Protein AF-A0A3C0MCX6-F1 (afdb_monomer)

Solvent-accessible surface area (backbone atoms only — not comparable to full-atom values): 11009 Å² total; per-residue (Å²): 111,60,69,60,37,32,52,51,10,44,52,53,44,51,39,35,51,74,71,70,49,50,57,55,58,49,11,62,74,65,76,52,51,40,70,57,45,53,32,40,37,61,22,75,50,91,72,57,66,68,60,48,54,54,46,32,48,77,53,78,43,81,93,78,91,72,64,77,91,49,44,68,61,54,50,51,53,51,50,57,68,69,31,57,39,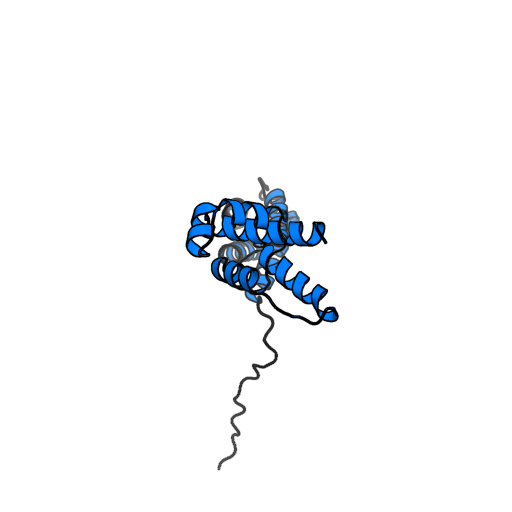61,68,69,60,49,53,53,46,53,51,52,37,51,56,41,51,51,58,40,36,73,75,41,77,80,46,64,62,58,54,48,28,57,56,22,49,61,53,50,69,74,46,90,44,34,44,70,56,47,49,52,49,46,55,41,32,61,67,41,56,88,58,55,66,86,48,51,77,80,43,45,69,47,41,47,50,46,38,53,53,29,49,53,59,75,55,68,64,79,77,66,95,76,79,71,79,94,69,82,76,75,90,76,86,137

pLDDT: mean 86.31, std 14.99, range [32.53, 97.69]

Structure (mmCIF, N/CA/C/O backbone):
data_AF-A0A3C0MCX6-F1
#
_entry.id   AF-A0A3C0MCX6-F1
#
loop_
_atom_site.group_PDB
_atom_site.id
_atom_site.type_symbol
_atom_site.label_atom_id
_atom_site.label_alt_id
_atom_site.label_comp_id
_atom_site.label_asym_id
_atom_site.label_entity_id
_atom_site.label_seq_id
_atom_site.pdbx_PDB_ins_code
_atom_site.Cartn_x
_atom_site.Cartn_y
_atom_site.Cartn_z
_atom_site.occupancy
_atom_site.B_iso_or_equiv
_atom_site.auth_seq_id
_atom_site.auth_comp_id
_atom_site.auth_asym_id
_atom_site.auth_atom_id
_atom_site.pdbx_PDB_model_num
ATOM 1 N N . MET A 1 1 ? -8.579 -15.832 23.481 1.00 63.12 1 MET A N 1
ATOM 2 C CA . MET A 1 1 ? -9.446 -14.635 23.390 1.00 63.12 1 MET A CA 1
ATOM 3 C C . MET A 1 1 ? -8.636 -13.348 23.452 1.00 63.12 1 MET A C 1
ATOM 5 O O . MET A 1 1 ? -8.753 -12.583 22.511 1.00 63.12 1 MET A O 1
ATOM 9 N N . ARG A 1 2 ? -7.761 -13.143 24.452 1.00 73.06 2 ARG A N 1
ATOM 10 C CA . ARG A 1 2 ? -6.910 -11.935 24.540 1.00 73.06 2 ARG A CA 1
ATOM 11 C C . ARG A 1 2 ? -6.107 -11.636 23.262 1.00 73.06 2 ARG A C 1
ATOM 13 O O . ARG A 1 2 ? -6.174 -10.526 22.767 1.00 73.06 2 ARG A O 1
ATOM 20 N N . TYR A 1 3 ? -5.492 -12.657 22.661 1.00 76.81 3 TYR A N 1
ATOM 21 C CA . TYR A 1 3 ? -4.741 -12.523 21.402 1.00 76.81 3 TYR A CA 1
ATOM 22 C C . TYR A 1 3 ? -5.568 -11.953 20.231 1.00 76.81 3 TYR A C 1
ATOM 24 O O . TYR A 1 3 ? -5.080 -11.131 19.469 1.00 76.81 3 TYR A O 1
ATOM 32 N N . VAL A 1 4 ? -6.847 -12.335 20.122 1.00 83.31 4 VAL A N 1
ATOM 33 C CA . VAL A 1 4 ? -7.747 -11.817 19.073 1.00 83.31 4 VAL A CA 1
ATOM 34 C C . VAL A 1 4 ? -8.084 -10.345 19.332 1.00 83.31 4 VAL A C 1
ATOM 36 O O . VAL A 1 4 ? -8.131 -9.547 18.402 1.00 83.31 4 VAL A O 1
ATOM 39 N N . LEU A 1 5 ? -8.282 -9.966 20.600 1.00 87.56 5 LEU A N 1
ATOM 40 C CA . LEU A 1 5 ? -8.535 -8.573 20.980 1.00 87.56 5 LEU A CA 1
ATOM 41 C C . LEU A 1 5 ? -7.300 -7.687 20.769 1.00 87.56 5 LEU A C 1
ATOM 43 O O . LEU A 1 5 ? -7.447 -6.547 20.342 1.00 87.56 5 LEU A O 1
ATOM 47 N N . GLU A 1 6 ? -6.097 -8.207 21.014 1.00 88.69 6 GLU A N 1
ATOM 48 C CA . GLU A 1 6 ? -4.832 -7.519 20.724 1.00 88.69 6 GLU A CA 1
ATOM 49 C C . GLU A 1 6 ? -4.648 -7.282 19.215 1.00 88.69 6 GLU A C 1
ATOM 51 O O . GLU A 1 6 ? -4.272 -6.185 18.795 1.00 88.69 6 GLU A O 1
ATOM 56 N N . GLU A 1 7 ? -4.963 -8.274 18.378 1.00 87.56 7 GLU A N 1
ATOM 57 C CA . GLU A 1 7 ? -4.892 -8.157 16.915 1.00 87.56 7 GLU A CA 1
ATOM 58 C C . GLU A 1 7 ? -5.902 -7.130 16.372 1.00 87.56 7 GLU A C 1
ATOM 60 O O . GLU A 1 7 ? -5.562 -6.259 15.560 1.00 87.56 7 GLU A O 1
ATOM 65 N N . MET A 1 8 ? -7.135 -7.161 16.886 1.00 91.25 8 MET A N 1
ATOM 66 C CA . MET A 1 8 ? -8.153 -6.153 16.581 1.00 91.25 8 MET A CA 1
ATOM 67 C C . MET A 1 8 ? -7.723 -4.756 17.044 1.00 91.25 8 MET A C 1
ATOM 69 O O . MET A 1 8 ? -7.806 -3.804 16.269 1.00 91.25 8 MET A O 1
ATOM 73 N N . GLY A 1 9 ? -7.220 -4.627 18.275 1.00 93.62 9 GLY A N 1
ATOM 74 C CA . GLY A 1 9 ? -6.715 -3.370 18.829 1.00 93.62 9 GLY A CA 1
ATOM 75 C C . GLY A 1 9 ? -5.584 -2.781 17.987 1.00 93.62 9 GLY A C 1
ATOM 76 O O . GLY A 1 9 ? -5.610 -1.597 17.647 1.00 93.62 9 GLY A O 1
ATOM 77 N N . THR A 1 10 ? -4.655 -3.628 17.542 1.00 93.12 10 THR A N 1
ATOM 78 C CA . THR A 1 10 ? -3.564 -3.250 16.632 1.00 93.12 10 THR A CA 1
ATOM 79 C C . THR A 1 10 ? -4.098 -2.757 15.286 1.00 93.12 10 THR A C 1
ATOM 81 O O . THR A 1 10 ? -3.623 -1.748 14.762 1.00 93.12 10 THR A O 1
ATOM 84 N N . THR A 1 11 ? -5.125 -3.413 14.741 1.00 91.75 11 THR A N 1
ATOM 85 C CA . THR A 1 11 ? -5.761 -3.007 13.478 1.00 91.75 11 THR A CA 1
ATOM 86 C C . THR A 1 11 ? -6.438 -1.637 13.594 1.00 91.75 11 THR A C 1
ATOM 88 O O . THR A 1 11 ? -6.255 -0.777 12.726 1.00 91.75 11 THR A O 1
ATOM 91 N N . LEU A 1 12 ? -7.174 -1.398 14.686 1.00 95.00 12 LEU A N 1
ATOM 92 C CA . LEU A 1 12 ? -7.817 -0.110 14.970 1.00 95.00 12 LEU A CA 1
ATOM 93 C C . LEU A 1 12 ? -6.780 1.001 15.167 1.00 95.00 12 LEU A C 1
ATOM 95 O O . LEU A 1 12 ? -6.910 2.080 14.585 1.00 95.00 12 LEU A O 1
ATOM 99 N N . LYS A 1 13 ? -5.707 0.714 15.913 1.00 95.44 13 LYS A N 1
ATOM 100 C CA . LYS A 1 13 ? -4.582 1.630 16.117 1.00 95.44 13 LYS A CA 1
ATOM 101 C C . LYS A 1 13 ? -3.936 2.034 14.792 1.00 95.44 13 LYS A C 1
ATOM 103 O O . LYS A 1 13 ? -3.752 3.222 14.535 1.00 95.44 13 LYS A O 1
ATOM 108 N N . ALA A 1 14 ? -3.643 1.064 13.926 1.00 91.31 14 ALA A N 1
ATOM 109 C CA . ALA A 1 14 ? -3.066 1.332 12.612 1.00 91.31 14 ALA A CA 1
ATOM 110 C C . ALA A 1 14 ? -4.000 2.189 11.739 1.00 91.31 14 ALA A C 1
ATOM 112 O O . ALA A 1 14 ? -3.533 3.051 10.996 1.00 91.31 14 ALA A O 1
ATOM 113 N N . ALA A 1 15 ? -5.319 1.984 11.827 1.00 93.19 15 ALA A N 1
ATOM 114 C CA . ALA A 1 15 ? -6.292 2.816 11.122 1.00 93.19 15 ALA A CA 1
ATOM 115 C C . ALA A 1 15 ? -6.322 4.256 11.642 1.00 93.19 15 ALA A C 1
ATOM 117 O O . ALA A 1 15 ? -6.296 5.186 10.835 1.00 93.19 15 ALA A O 1
ATOM 118 N N . ARG A 1 16 ? -6.281 4.445 12.966 1.00 96.19 16 ARG A N 1
ATOM 119 C CA . ARG A 1 16 ? -6.165 5.769 13.589 1.00 96.19 16 ARG A CA 1
ATOM 120 C C . ARG A 1 16 ? -4.909 6.502 13.111 1.00 96.19 16 ARG A C 1
ATOM 122 O O . ARG A 1 16 ? -4.979 7.661 12.711 1.00 96.19 16 ARG A O 1
ATOM 129 N N . GLU A 1 17 ? -3.766 5.821 13.129 1.00 92.81 17 GLU A N 1
ATOM 130 C CA . GLU A 1 17 ? -2.474 6.396 12.735 1.00 92.81 17 GLU A CA 1
ATOM 131 C C . GLU A 1 17 ? -2.420 6.743 11.244 1.00 92.81 17 GLU A C 1
ATOM 133 O O . GLU A 1 17 ? -1.896 7.797 10.887 1.00 92.81 17 GLU A O 1
ATOM 138 N N . ARG A 1 18 ? -3.039 5.932 10.374 1.00 88.62 18 ARG A N 1
ATOM 139 C CA . ARG A 1 18 ? -3.188 6.243 8.940 1.00 88.62 18 ARG A CA 1
ATOM 140 C C . ARG A 1 18 ? -3.985 7.521 8.677 1.00 88.62 18 ARG A C 1
ATOM 142 O O . ARG A 1 18 ? -3.721 8.194 7.686 1.00 88.62 18 ARG A O 1
ATOM 149 N N . GLN A 1 19 ? -4.927 7.866 9.552 1.00 92.19 19 GLN A N 1
ATOM 150 C CA . GLN A 1 19 ? -5.665 9.131 9.481 1.00 92.19 19 GLN A CA 1
ATOM 151 C C . GLN A 1 19 ? -4.937 10.302 10.165 1.00 92.19 19 GLN A C 1
ATOM 153 O O . GLN A 1 19 ? -5.425 11.428 10.126 1.00 92.19 19 GLN A O 1
ATOM 158 N N . GLY A 1 20 ? -3.783 10.063 10.799 1.00 93.06 20 GLY A N 1
ATOM 159 C CA . GLY A 1 20 ? -3.036 11.087 11.531 1.00 93.06 20 GLY A CA 1
ATOM 160 C C . GLY A 1 20 ? -3.688 11.527 12.845 1.00 93.06 20 GLY A C 1
ATOM 161 O O . GLY A 1 20 ? -3.294 12.551 13.393 1.00 93.06 20 GLY A O 1
ATOM 162 N N . LEU A 1 21 ? -4.664 10.773 13.358 1.00 95.25 21 LEU A N 1
ATOM 163 C CA . LEU A 1 21 ? -5.380 11.110 14.589 1.00 95.25 21 LEU A CA 1
ATOM 164 C C . LEU A 1 21 ? -4.591 10.667 15.823 1.00 95.25 21 LEU A C 1
ATOM 166 O O . LEU A 1 21 ? -4.039 9.569 15.865 1.00 95.25 21 LEU A O 1
ATOM 170 N N . SER A 1 22 ? -4.599 11.469 16.880 1.00 97.31 22 SER A N 1
ATOM 171 C CA . SER A 1 22 ? -4.215 11.051 18.231 1.00 97.31 22 SER A CA 1
ATOM 172 C C . SER A 1 22 ? -5.325 10.227 18.895 1.00 97.31 22 SER A C 1
ATOM 174 O O . SER A 1 22 ? -6.491 10.272 18.500 1.00 97.31 22 SER A O 1
ATOM 176 N N . GLN A 1 23 ? -4.989 9.477 19.951 1.00 97.69 23 GLN A N 1
ATOM 177 C CA . GLN A 1 23 ? -5.999 8.738 20.724 1.00 97.69 23 GLN A CA 1
ATOM 178 C C . GLN A 1 23 ? -7.056 9.667 21.341 1.00 97.69 23 GLN A C 1
ATOM 180 O O . GLN A 1 23 ? -8.203 9.258 21.493 1.00 97.69 23 GLN A O 1
ATOM 185 N N . ARG A 1 24 ? -6.684 10.909 21.688 1.00 97.19 24 ARG A N 1
ATOM 186 C CA . ARG A 1 24 ? -7.617 11.904 22.234 1.00 97.19 24 ARG A CA 1
ATOM 187 C C . ARG A 1 24 ? -8.599 12.390 21.173 1.00 97.19 24 ARG A C 1
ATOM 189 O O . ARG A 1 24 ? -9.788 12.421 21.441 1.00 97.19 24 ARG A O 1
ATOM 196 N N . GLU A 1 25 ? -8.120 12.690 19.968 1.00 97.25 25 GLU A N 1
ATOM 197 C CA . GLU A 1 25 ? -8.990 13.111 18.860 1.00 97.25 25 GLU A CA 1
ATOM 198 C C . GLU A 1 25 ? -9.959 12.000 18.442 1.00 97.25 25 GLU A C 1
ATOM 200 O O . GLU A 1 25 ? -11.136 12.267 18.208 1.00 97.25 25 GLU A O 1
ATOM 205 N N . LEU A 1 26 ? -9.501 10.742 18.415 1.00 96.50 26 LEU A N 1
ATOM 206 C CA . LEU A 1 26 ? -10.389 9.603 18.183 1.00 96.50 26 LEU A CA 1
ATOM 207 C C . LEU A 1 26 ? -11.425 9.450 19.304 1.00 96.50 26 LEU A C 1
ATOM 209 O O . LEU A 1 26 ? -12.585 9.161 19.024 1.00 96.50 26 LEU A O 1
ATOM 213 N N . ALA A 1 27 ? -11.017 9.637 20.562 1.00 95.44 27 ALA A N 1
ATOM 214 C CA . ALA A 1 27 ? -11.920 9.567 21.704 1.00 95.44 27 ALA A CA 1
ATOM 215 C C . ALA A 1 27 ? -13.019 10.636 21.617 1.00 95.44 27 ALA A C 1
ATOM 217 O O . ALA A 1 27 ? -14.197 10.303 21.740 1.00 95.44 27 ALA A O 1
ATOM 218 N N . ASP A 1 28 ? -12.637 11.879 21.311 1.00 95.19 28 ASP A N 1
ATOM 219 C CA . ASP A 1 28 ? -13.558 13.001 21.122 1.00 95.19 28 ASP A CA 1
ATOM 220 C C . ASP A 1 28 ? -14.557 12.702 19.982 1.00 95.19 28 ASP A C 1
ATOM 222 O O . ASP A 1 28 ? -15.763 12.884 20.149 1.00 95.19 28 ASP A O 1
ATOM 226 N N . ALA A 1 29 ? -14.084 12.156 18.854 1.00 92.69 29 ALA A N 1
ATOM 227 C CA . ALA A 1 29 ? -14.931 11.781 17.716 1.00 92.69 29 ALA A CA 1
ATOM 228 C C . ALA A 1 29 ? -15.858 10.582 17.999 1.00 92.69 29 ALA A C 1
ATOM 230 O O . ALA A 1 29 ? -16.973 10.521 17.485 1.00 92.69 29 ALA A O 1
ATOM 231 N N . ALA A 1 30 ? -15.411 9.628 18.817 1.00 90.81 30 ALA A N 1
ATOM 232 C CA . ALA A 1 30 ? -16.179 8.443 19.199 1.00 90.81 30 ALA A CA 1
ATOM 233 C C . ALA A 1 30 ? -17.060 8.662 20.446 1.00 90.81 30 ALA A C 1
ATOM 235 O O . ALA A 1 30 ? -17.700 7.718 20.914 1.00 90.81 30 ALA A O 1
ATOM 236 N N . GLY A 1 31 ? -17.083 9.875 21.013 1.00 91.56 31 GLY A N 1
ATOM 237 C CA . GLY A 1 31 ? -17.855 10.191 22.217 1.00 91.56 31 GLY A CA 1
ATOM 238 C C . GLY A 1 31 ? -17.398 9.405 23.451 1.00 91.56 31 GLY A C 1
ATOM 239 O O . GLY A 1 31 ? -18.221 8.977 24.262 1.00 91.56 31 GLY A O 1
ATOM 240 N N . THR A 1 32 ? -16.093 9.163 23.584 1.00 92.50 32 THR A N 1
ATOM 241 C CA . THR A 1 32 ? -15.500 8.406 24.693 1.00 92.50 32 THR A CA 1
ATOM 242 C C . THR A 1 32 ? -14.244 9.084 25.248 1.00 92.50 32 THR A C 1
ATOM 244 O O . THR A 1 32 ? -13.909 10.194 24.853 1.00 92.50 32 THR A O 1
ATOM 247 N N . ASP A 1 33 ? -13.560 8.455 26.207 1.00 95.75 33 ASP A N 1
ATOM 248 C CA . ASP A 1 33 ? -12.329 8.981 26.802 1.00 95.75 33 ASP A CA 1
ATOM 249 C C . ASP A 1 33 ? -11.062 8.327 26.213 1.00 95.75 33 ASP A C 1
ATOM 251 O O . ASP A 1 33 ? -11.066 7.184 25.742 1.00 95.75 33 ASP A O 1
ATOM 255 N N . GLN A 1 34 ? -9.948 9.065 26.238 1.00 96.56 34 GLN A N 1
ATOM 256 C CA . GLN A 1 34 ? -8.668 8.618 25.676 1.00 96.56 34 GLN A CA 1
ATOM 257 C C . GLN A 1 34 ? -8.115 7.367 26.377 1.00 96.56 34 GLN A C 1
ATOM 259 O O . GLN A 1 34 ? -7.502 6.522 25.720 1.00 96.56 34 GLN A O 1
ATOM 264 N N . ALA A 1 35 ? -8.356 7.204 27.681 1.00 96.56 35 ALA A N 1
ATOM 265 C CA . ALA A 1 35 ? -7.901 6.030 28.420 1.00 96.56 35 ALA A CA 1
ATOM 266 C C . ALA A 1 35 ? -8.632 4.761 27.953 1.00 96.56 35 ALA A C 1
ATOM 268 O O . ALA A 1 35 ? -8.027 3.690 27.866 1.00 96.56 35 ALA A O 1
ATOM 269 N N . ARG A 1 36 ? -9.917 4.870 27.600 1.00 95.31 36 ARG A N 1
ATOM 270 C CA . ARG A 1 36 ? -10.703 3.786 27.015 1.00 95.31 36 ARG A CA 1
ATOM 271 C C . ARG A 1 36 ? -10.195 3.431 25.623 1.00 95.31 36 ARG A C 1
ATOM 273 O O . ARG A 1 36 ? -9.991 2.247 25.377 1.00 95.31 36 ARG A O 1
ATOM 280 N N . ILE A 1 37 ? -9.922 4.413 24.759 1.00 96.31 37 ILE A N 1
ATOM 281 C CA . ILE A 1 37 ? -9.290 4.164 23.449 1.00 96.31 37 ILE A CA 1
ATOM 282 C C . ILE A 1 37 ? -7.959 3.430 23.621 1.00 96.31 37 ILE A C 1
ATOM 284 O O . ILE A 1 37 ? -7.744 2.408 22.976 1.00 96.31 37 ILE A O 1
ATOM 288 N N . SER A 1 38 ? -7.102 3.875 24.544 1.00 96.31 38 SER A N 1
ATOM 289 C CA . SER A 1 38 ? -5.820 3.210 24.799 1.00 96.31 38 SER A CA 1
ATOM 290 C C . SER A 1 38 ? -5.986 1.744 25.204 1.00 96.31 38 SER A C 1
ATOM 292 O O . SER A 1 38 ? -5.217 0.908 24.742 1.00 96.31 38 SER A O 1
ATOM 294 N N . LYS A 1 39 ? -6.975 1.426 26.049 1.00 95.56 39 LYS A N 1
ATOM 295 C CA . LYS A 1 39 ? -7.258 0.046 26.474 1.00 95.56 39 LYS A CA 1
ATOM 296 C C . LYS A 1 39 ? -7.850 -0.818 25.360 1.00 95.56 39 LYS A C 1
ATOM 298 O O . LYS A 1 39 ? -7.631 -2.024 25.344 1.00 95.56 39 LYS A O 1
ATOM 303 N N . ILE A 1 40 ? -8.623 -0.217 24.453 1.00 94.56 40 ILE A N 1
ATOM 304 C CA . ILE A 1 40 ? -9.135 -0.900 23.256 1.00 94.56 40 ILE A CA 1
ATOM 305 C C . ILE A 1 40 ? -7.964 -1.248 22.336 1.00 94.56 40 ILE A C 1
ATOM 307 O O . ILE A 1 40 ? -7.844 -2.390 21.907 1.00 94.56 40 ILE A O 1
ATOM 311 N N . GLU A 1 41 ? -7.078 -0.286 22.070 1.00 95.06 41 GLU A N 1
ATOM 312 C CA . GLU A 1 41 ? -5.920 -0.482 21.191 1.00 95.06 41 GLU A CA 1
ATOM 313 C C . GLU A 1 41 ? -4.916 -1.509 21.735 1.00 95.06 41 GLU A C 1
ATOM 315 O O . GLU A 1 41 ? -4.248 -2.169 20.944 1.00 95.06 41 GLU A O 1
ATOM 320 N N . SER A 1 42 ? -4.815 -1.672 23.059 1.00 93.81 42 SER A N 1
ATOM 321 C CA . SER A 1 42 ? -3.978 -2.701 23.689 1.00 93.81 42 SER A CA 1
ATOM 322 C C . SER A 1 42 ? -4.666 -4.060 23.861 1.00 93.81 42 SER A C 1
ATOM 324 O O . SER A 1 42 ? -4.023 -5.002 24.314 1.00 93.81 42 SER A O 1
ATOM 326 N N . GLY A 1 43 ? -5.957 -4.186 23.530 1.00 91.50 43 GLY A N 1
ATOM 327 C CA . GLY A 1 43 ? -6.725 -5.417 23.756 1.00 91.50 43 GLY A CA 1
ATOM 328 C C . GLY A 1 43 ? -7.004 -5.724 25.235 1.00 91.50 43 GLY A C 1
ATOM 329 O O . GLY A 1 43 ? -7.365 -6.852 25.576 1.00 91.50 43 GLY A O 1
ATOM 330 N N . ASP A 1 44 ? -6.848 -4.739 26.126 1.00 91.75 44 ASP A N 1
ATOM 331 C CA . ASP A 1 44 ? -7.023 -4.901 27.576 1.00 91.75 44 ASP A CA 1
ATOM 332 C C . ASP A 1 44 ? -8.486 -4.830 28.031 1.00 91.75 44 ASP A C 1
ATOM 334 O O . ASP A 1 44 ? -8.785 -5.096 29.199 1.00 91.75 44 ASP A O 1
ATOM 338 N N . ILE A 1 45 ? -9.410 -4.461 27.140 1.00 89.88 45 ILE A N 1
ATOM 339 C CA . ILE A 1 45 ? -10.847 -4.493 27.419 1.00 89.88 45 ILE A CA 1
ATOM 340 C C . ILE A 1 45 ? -11.619 -5.236 26.337 1.00 89.88 4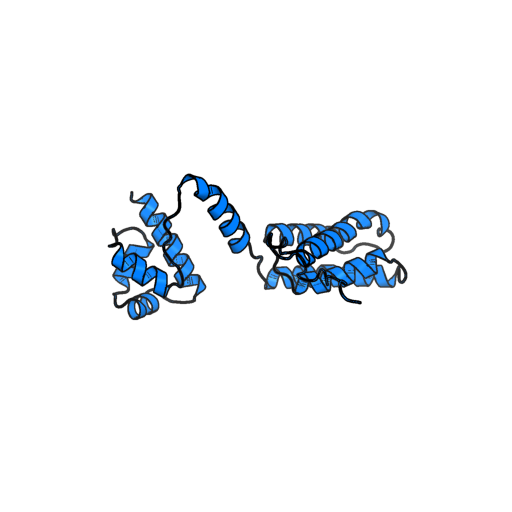5 ILE A C 1
ATOM 342 O O . ILE A 1 45 ? -11.324 -5.124 25.149 1.00 89.88 45 ILE A O 1
ATOM 346 N N . ASP A 1 46 ? -12.663 -5.938 26.768 1.00 87.31 46 ASP A N 1
ATOM 347 C CA . ASP A 1 46 ? -13.671 -6.492 25.873 1.00 87.31 46 ASP A CA 1
ATOM 348 C C . ASP A 1 46 ? -14.690 -5.398 25.519 1.00 87.31 46 ASP A C 1
ATOM 350 O O . ASP A 1 46 ? -15.296 -4.764 26.396 1.00 87.31 46 ASP A O 1
ATOM 354 N N . LEU A 1 47 ? -14.826 -5.113 24.226 1.00 88.50 47 LEU A N 1
ATOM 355 C CA . LEU A 1 47 ? -15.646 -4.021 23.718 1.00 88.50 47 LEU A CA 1
ATOM 356 C C . LEU A 1 47 ? -17.008 -4.561 23.276 1.00 88.50 47 LEU A C 1
ATOM 358 O O . LEU A 1 47 ? -17.100 -5.551 22.558 1.00 88.50 47 LEU A O 1
ATOM 362 N N . ARG A 1 48 ? -18.092 -3.864 23.642 1.00 91.94 48 ARG A N 1
ATOM 363 C CA . ARG A 1 48 ? -19.420 -4.175 23.091 1.00 91.94 48 ARG A CA 1
ATOM 364 C C . ARG A 1 48 ? -19.390 -4.037 21.570 1.00 91.94 48 ARG A C 1
ATOM 366 O O . ARG A 1 48 ? -18.879 -3.041 21.065 1.00 91.94 48 ARG A O 1
ATOM 373 N N . LEU A 1 49 ? -20.025 -4.975 20.866 1.00 92.00 49 LEU A N 1
ATOM 374 C CA . LEU A 1 49 ? -20.082 -4.975 19.402 1.00 92.00 49 LEU A CA 1
ATOM 375 C C . LEU A 1 49 ? -20.594 -3.644 18.829 1.00 92.00 49 LEU A C 1
ATOM 377 O O . LEU A 1 49 ? -20.026 -3.147 17.868 1.00 92.00 49 LEU A O 1
ATOM 381 N N . SER A 1 50 ? -21.603 -3.026 19.452 1.00 92.38 50 SER A N 1
ATOM 382 C CA . SER A 1 50 ? -22.108 -1.716 19.022 1.00 92.38 50 SER A CA 1
ATOM 383 C C . SER A 1 50 ? -21.032 -0.627 19.088 1.00 92.38 50 SER A C 1
ATOM 385 O O . SE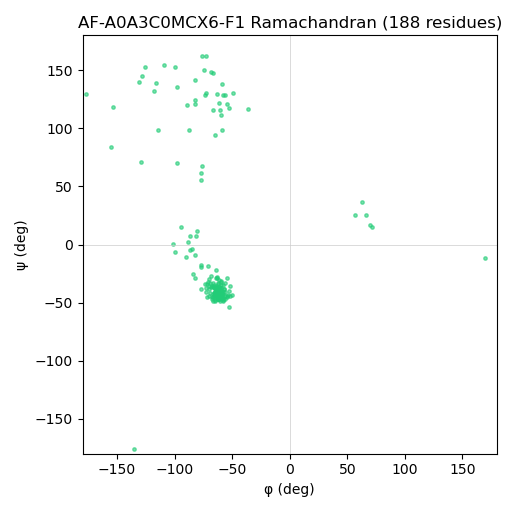R A 1 50 ? -20.832 0.101 18.127 1.00 92.38 50 SER A O 1
ATOM 387 N N . SER A 1 51 ? -20.270 -0.574 20.184 1.00 91.88 51 SER A N 1
ATOM 388 C CA . SER A 1 51 ? -19.165 0.376 20.337 1.00 91.88 51 SER A CA 1
ATOM 389 C C . SER A 1 51 ? -18.020 0.093 19.366 1.00 91.88 51 SER A C 1
ATOM 391 O O . SER A 1 51 ? -17.361 1.027 18.923 1.00 91.88 51 SER A O 1
ATOM 393 N N . LEU A 1 52 ? -17.779 -1.179 19.029 1.00 93.38 52 LEU A N 1
ATOM 394 C CA . LEU A 1 52 ? -16.819 -1.538 17.989 1.00 93.38 52 LEU A CA 1
ATOM 395 C C . LEU A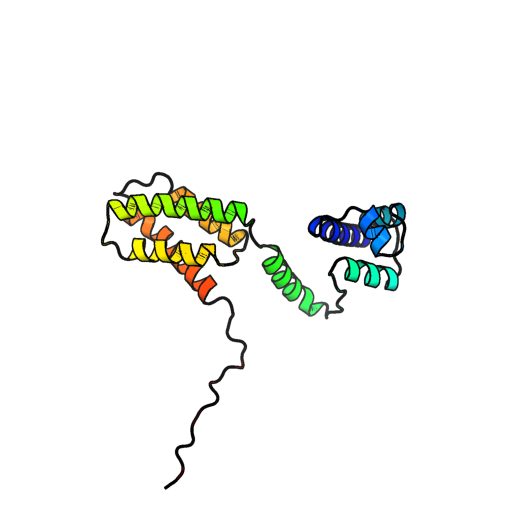 1 52 ? -17.279 -1.019 16.624 1.00 93.38 52 LEU A C 1
ATOM 397 O O . LEU A 1 52 ? -16.481 -0.396 15.938 1.00 93.38 52 LEU A O 1
ATOM 401 N N . MET A 1 53 ? -18.548 -1.236 16.262 1.00 93.81 53 MET A N 1
ATOM 402 C CA . MET A 1 53 ? -19.128 -0.759 15.002 1.00 93.81 53 MET A CA 1
ATOM 403 C C . MET A 1 53 ? -19.025 0.764 14.866 1.00 93.81 53 MET A C 1
ATOM 405 O O . MET A 1 53 ? -18.593 1.261 13.824 1.00 93.81 53 MET A O 1
ATOM 409 N N . ASP A 1 54 ? -19.374 1.499 15.924 1.00 92.81 54 ASP A N 1
ATOM 410 C CA . ASP A 1 54 ? -19.282 2.962 15.944 1.00 92.81 54 ASP A CA 1
ATOM 411 C C . ASP A 1 54 ? -17.829 3.419 15.747 1.00 92.81 54 ASP A C 1
ATOM 413 O O . ASP A 1 54 ? -17.541 4.252 14.888 1.00 92.81 54 ASP A O 1
ATOM 417 N N . LEU A 1 55 ? -16.890 2.808 16.477 1.00 94.31 55 LEU A N 1
ATOM 418 C CA . LEU A 1 55 ? -15.471 3.136 16.379 1.00 94.31 55 LEU A CA 1
ATOM 419 C C . LEU A 1 55 ? -14.888 2.808 14.998 1.00 94.31 55 LEU A C 1
ATOM 421 O O . LEU A 1 55 ? -14.135 3.612 14.447 1.00 94.31 55 LEU A O 1
ATOM 425 N N . THR A 1 56 ? -15.237 1.652 14.420 1.00 94.75 56 THR A N 1
ATOM 426 C CA . THR A 1 56 ? -14.779 1.270 13.077 1.00 94.75 56 THR A CA 1
ATOM 427 C C . THR A 1 56 ? -15.234 2.280 12.035 1.00 94.75 56 THR A C 1
ATOM 429 O O . THR A 1 56 ? -14.415 2.700 11.223 1.00 94.75 56 THR A O 1
ATOM 432 N N . ARG A 1 57 ? -16.479 2.765 12.115 1.00 93.81 57 ARG A N 1
ATOM 433 C CA . ARG A 1 57 ? -17.016 3.756 11.170 1.00 93.81 57 ARG A CA 1
ATOM 434 C C . ARG A 1 57 ? -16.307 5.096 11.271 1.00 93.81 57 ARG A C 1
ATOM 436 O O . ARG A 1 57 ? -15.954 5.666 10.242 1.00 93.81 57 ARG A O 1
ATOM 443 N N . THR A 1 58 ? -16.019 5.560 12.488 1.00 94.25 58 THR A N 1
ATOM 444 C CA . THR A 1 58 ? -15.184 6.753 12.707 1.00 94.25 58 THR A CA 1
ATOM 445 C C . THR A 1 58 ? -13.799 6.591 12.072 1.00 94.25 58 THR A C 1
ATOM 447 O O . THR A 1 58 ? -13.247 7.536 11.518 1.00 94.25 58 THR A O 1
ATOM 450 N N . LEU A 1 59 ? -13.256 5.372 12.081 1.00 95.19 59 LEU A N 1
ATOM 451 C CA . LEU A 1 59 ? -11.967 5.027 11.477 1.00 95.19 59 LEU A CA 1
ATOM 452 C C . LEU A 1 59 ? -12.040 4.660 9.982 1.00 95.19 59 LEU A C 1
ATOM 454 O O . LEU A 1 59 ? -11.025 4.257 9.406 1.00 95.19 59 LEU A O 1
ATOM 458 N N . GLY A 1 60 ? -13.196 4.820 9.330 1.00 91.75 60 GLY A N 1
ATOM 459 C CA . GLY A 1 60 ? -13.377 4.476 7.914 1.00 91.75 60 GLY A CA 1
ATOM 460 C C . GLY A 1 60 ? -13.269 2.974 7.623 1.00 91.75 60 GLY A C 1
ATOM 461 O O . GLY A 1 60 ? -12.896 2.583 6.519 1.00 91.75 60 GLY A O 1
ATOM 462 N N . LEU A 1 61 ? -13.548 2.135 8.619 1.00 94.06 61 LEU A N 1
ATOM 463 C CA . LEU A 1 61 ? -13.616 0.678 8.534 1.00 94.06 61 LEU A CA 1
ATOM 464 C C . LEU A 1 61 ? -15.075 0.219 8.664 1.00 94.06 61 LEU A C 1
ATOM 466 O O . LEU A 1 61 ? -15.881 0.876 9.320 1.00 94.06 61 LEU A O 1
ATOM 470 N N . GLU A 1 62 ? -15.395 -0.952 8.115 1.00 93.75 62 GLU A N 1
ATOM 471 C CA . GLU A 1 62 ? -16.704 -1.593 8.283 1.00 93.75 62 GLU A CA 1
ATOM 472 C C . GLU A 1 62 ? -16.516 -3.058 8.695 1.00 93.75 62 GLU A C 1
ATOM 474 O O . GLU A 1 62 ? -15.626 -3.751 8.194 1.00 93.75 62 GLU A O 1
ATOM 479 N N . LEU A 1 63 ? -17.358 -3.536 9.614 1.00 92.06 63 LEU A N 1
ATOM 480 C CA . LEU A 1 63 ? -17.400 -4.948 9.983 1.00 92.06 63 LEU A CA 1
ATOM 481 C C . LEU A 1 63 ? -18.256 -5.719 8.978 1.00 92.06 63 LEU A C 1
ATOM 483 O O . LEU A 1 63 ? -19.433 -5.419 8.791 1.00 92.06 63 LEU A O 1
ATOM 487 N N . VAL A 1 64 ? -17.677 -6.756 8.378 1.00 91.75 64 VAL A N 1
ATOM 488 C CA . VAL A 1 64 ? -18.354 -7.601 7.390 1.00 91.75 64 VAL A CA 1
ATOM 489 C C . VAL A 1 64 ? -18.433 -9.030 7.909 1.00 91.75 64 VAL A C 1
ATOM 491 O O . VAL A 1 64 ? -17.440 -9.598 8.363 1.00 91.75 64 VAL A O 1
ATOM 494 N N . LEU A 1 65 ? -19.619 -9.628 7.817 1.00 93.44 65 LEU A N 1
ATOM 495 C CA . LEU A 1 65 ? -19.799 -11.062 8.012 1.00 93.44 65 LEU A CA 1
ATOM 496 C C . LEU A 1 65 ? -19.625 -11.759 6.664 1.00 93.44 65 LEU A C 1
ATOM 498 O O . LEU A 1 65 ? -20.367 -11.492 5.722 1.00 93.44 65 LEU A O 1
ATOM 502 N N . ALA A 1 66 ? -18.649 -12.655 6.583 1.00 91.31 66 ALA A N 1
ATOM 503 C CA . ALA A 1 66 ? -18.373 -13.452 5.396 1.00 91.31 66 ALA A CA 1
ATOM 504 C C . ALA A 1 66 ? -18.368 -14.943 5.746 1.00 91.31 66 ALA A C 1
ATOM 506 O O . ALA A 1 66 ? -18.060 -15.332 6.876 1.00 91.31 66 ALA A O 1
ATOM 507 N N . ASP A 1 67 ? -18.685 -15.793 4.768 1.00 96.44 67 ASP A N 1
ATOM 508 C CA . ASP A 1 67 ? -18.503 -17.234 4.922 1.00 96.44 67 ASP A CA 1
ATOM 509 C C . ASP A 1 67 ? -17.011 -17.538 5.100 1.00 96.44 67 ASP A C 1
ATOM 511 O O . ASP A 1 67 ? -16.170 -17.113 4.301 1.00 96.44 67 ASP A O 1
ATOM 515 N N . ARG A 1 68 ? -16.682 -18.309 6.141 1.00 94.00 68 ARG A N 1
ATOM 516 C CA . ARG A 1 68 ? -15.303 -18.677 6.478 1.00 94.00 68 ARG A CA 1
ATOM 517 C C . ARG A 1 68 ? -14.565 -19.338 5.306 1.00 94.00 68 ARG A C 1
ATOM 519 O O . ARG A 1 68 ? -13.351 -19.187 5.199 1.00 94.00 68 ARG A O 1
ATOM 526 N N . ARG A 1 69 ? -15.276 -20.034 4.412 1.00 97.00 69 ARG A N 1
ATOM 527 C CA . ARG A 1 69 ? -14.712 -20.666 3.204 1.00 97.00 69 ARG A CA 1
ATOM 528 C C . ARG A 1 69 ? -14.137 -19.655 2.211 1.00 97.00 69 ARG A C 1
ATOM 530 O O . ARG A 1 69 ? -13.293 -20.026 1.402 1.00 97.00 69 ARG A O 1
ATOM 537 N N . HIS A 1 70 ? -14.569 -18.397 2.271 1.00 95.44 70 HIS A N 1
ATOM 538 C CA . HIS A 1 70 ? -14.116 -17.329 1.382 1.00 95.44 70 HIS A CA 1
ATOM 539 C C . HIS A 1 70 ? -13.044 -16.425 2.007 1.00 95.44 70 HIS A C 1
ATOM 541 O O . HIS A 1 70 ? -12.472 -15.609 1.286 1.00 95.44 70 HIS A O 1
ATOM 547 N N . LEU A 1 71 ? -12.713 -16.585 3.298 1.00 92.12 71 LEU A N 1
ATOM 548 C CA . LEU A 1 71 ? -11.691 -15.761 3.961 1.00 92.12 71 LEU A CA 1
ATOM 549 C C . LEU A 1 71 ? -10.338 -15.750 3.234 1.00 92.12 71 LEU A C 1
ATOM 551 O O . LEU A 1 71 ? -9.832 -14.651 3.029 1.00 92.12 71 LEU A O 1
ATOM 555 N N . PRO A 1 72 ? -9.786 -16.880 2.739 1.00 92.56 72 PRO A N 1
ATOM 556 C CA . PRO A 1 72 ? -8.502 -16.842 2.035 1.00 92.56 72 PRO A CA 1
ATOM 557 C C . PRO A 1 72 ? -8.517 -15.954 0.781 1.00 92.56 72 PRO A C 1
ATOM 559 O O . PRO A 1 72 ? -7.525 -15.301 0.469 1.00 92.56 72 PRO A O 1
ATOM 562 N N . ALA A 1 73 ? -9.644 -15.905 0.063 1.00 92.94 73 ALA A N 1
ATOM 563 C CA . ALA A 1 73 ? -9.793 -15.055 -1.117 1.00 92.94 73 ALA A CA 1
ATOM 564 C C . ALA A 1 73 ? -9.915 -13.571 -0.734 1.00 92.94 73 ALA A C 1
ATOM 566 O O . ALA A 1 73 ? -9.302 -12.719 -1.372 1.00 92.94 73 ALA A O 1
ATOM 567 N N . ILE A 1 74 ? -10.661 -13.265 0.333 1.00 91.56 74 ILE A N 1
ATOM 568 C CA . ILE A 1 74 ? -10.784 -11.901 0.870 1.00 91.56 74 ILE A CA 1
ATOM 569 C C . ILE A 1 74 ? -9.417 -11.400 1.354 1.00 91.56 74 ILE A C 1
ATOM 571 O O . ILE A 1 74 ? -9.007 -10.299 0.998 1.00 91.56 74 ILE A O 1
ATOM 575 N N . GLU A 1 75 ? -8.682 -12.216 2.112 1.00 88.62 75 GLU A N 1
ATOM 576 C CA . GLU A 1 75 ? -7.336 -11.898 2.600 1.00 88.62 75 GLU A CA 1
ATOM 577 C C . GLU A 1 75 ? -6.351 -11.649 1.454 1.00 88.62 75 GLU A C 1
ATOM 579 O O . GLU A 1 75 ? -5.559 -10.711 1.529 1.00 88.62 75 GLU A O 1
ATOM 584 N N . ALA A 1 76 ? -6.416 -12.437 0.374 1.00 85.06 76 ALA A N 1
ATOM 585 C CA . ALA A 1 76 ? -5.573 -12.235 -0.801 1.00 85.06 76 ALA A CA 1
ATOM 586 C C . ALA A 1 76 ? -5.817 -10.863 -1.452 1.00 85.06 76 ALA A C 1
ATOM 588 O O . ALA A 1 76 ? -4.860 -10.129 -1.701 1.00 85.06 76 ALA A O 1
ATOM 589 N N . ILE A 1 77 ? -7.086 -10.489 -1.646 1.00 86.94 77 ILE A N 1
ATOM 590 C CA . ILE A 1 77 ? -7.468 -9.185 -2.208 1.00 86.94 77 ILE A CA 1
ATOM 591 C C . ILE A 1 77 ? -7.037 -8.047 -1.273 1.00 86.94 77 ILE A C 1
ATOM 593 O O . ILE A 1 77 ? -6.443 -7.068 -1.716 1.00 86.94 77 ILE A O 1
ATOM 597 N N . LEU A 1 78 ? -7.295 -8.167 0.034 1.00 85.12 78 LEU A N 1
ATOM 598 C CA . LEU A 1 78 ? -6.901 -7.149 1.011 1.00 85.12 78 LEU A CA 1
ATOM 599 C C . LEU A 1 78 ? -5.382 -6.972 1.072 1.00 85.12 78 LEU A C 1
ATOM 601 O O . LEU A 1 78 ? -4.907 -5.843 1.165 1.00 85.12 78 LEU A O 1
ATOM 605 N N . LYS A 1 79 ? -4.616 -8.065 0.990 1.00 79.31 79 LYS A N 1
ATOM 606 C CA . LYS A 1 79 ? -3.152 -8.021 0.947 1.00 79.31 79 LYS A CA 1
ATOM 607 C C . LYS A 1 79 ? -2.650 -7.332 -0.316 1.00 79.31 79 LYS A C 1
ATOM 609 O O . LYS A 1 79 ? -1.721 -6.537 -0.228 1.00 79.31 79 LYS A O 1
ATOM 614 N N . GLU A 1 80 ? -3.262 -7.606 -1.464 1.00 76.44 80 GLU A N 1
ATOM 615 C CA . GLU A 1 80 ? -2.941 -6.922 -2.717 1.00 76.44 80 GLU A CA 1
ATOM 616 C C . GLU A 1 80 ? -3.190 -5.411 -2.597 1.00 76.44 80 GLU A C 1
ATOM 618 O O . GLU A 1 80 ? -2.285 -4.622 -2.865 1.00 76.44 80 GLU A O 1
ATOM 623 N N . LEU A 1 81 ? -4.353 -5.005 -2.079 1.00 77.50 81 LEU A N 1
ATOM 624 C CA . LEU A 1 81 ? -4.704 -3.594 -1.865 1.00 77.50 81 LEU A CA 1
ATOM 625 C C . LEU A 1 81 ? -3.817 -2.894 -0.822 1.00 77.50 81 LEU A C 1
ATOM 627 O O . LEU A 1 81 ? -3.500 -1.716 -0.969 1.00 77.50 81 LEU A O 1
ATOM 631 N N . ALA A 1 82 ? -3.427 -3.598 0.243 1.00 70.75 82 ALA A N 1
ATOM 632 C CA . ALA A 1 82 ? -2.560 -3.065 1.293 1.00 70.75 82 ALA A CA 1
ATOM 633 C C . ALA A 1 82 ? -1.086 -3.000 0.875 1.00 70.75 82 ALA A C 1
ATOM 635 O O . ALA A 1 82 ? -0.309 -2.287 1.503 1.00 70.75 82 ALA A O 1
ATOM 636 N N . SER A 1 83 ? -0.704 -3.730 -0.174 1.00 71.69 83 SER A N 1
ATOM 637 C CA . SER A 1 83 ? 0.667 -3.771 -0.672 1.00 71.69 83 SER A CA 1
ATOM 638 C C . SER A 1 83 ? 1.033 -2.585 -1.560 1.00 71.69 83 SER A C 1
ATOM 640 O O . SER A 1 83 ? 2.069 -2.648 -2.204 1.00 71.69 83 SER A O 1
ATOM 642 N N . ASP A 1 84 ? 0.233 -1.518 -1.636 1.00 78.94 84 ASP A N 1
ATOM 643 C CA . ASP A 1 84 ? 0.598 -0.321 -2.400 1.00 78.94 84 ASP A CA 1
ATOM 644 C C . ASP A 1 84 ? 1.975 0.207 -1.952 1.00 78.94 84 ASP A C 1
ATOM 646 O O . ASP A 1 84 ? 2.207 0.551 -0.794 1.00 78.94 84 ASP A O 1
ATOM 650 N N . ALA A 1 85 ? 2.902 0.280 -2.899 1.00 82.06 85 ALA A N 1
ATOM 651 C CA . ALA A 1 85 ? 4.265 0.708 -2.662 1.00 82.06 85 ALA A CA 1
ATOM 652 C C . ALA A 1 85 ? 4.344 2.191 -2.264 1.00 82.06 85 ALA A C 1
ATOM 654 O O . ALA A 1 85 ? 3.592 3.019 -2.789 1.00 82.06 85 ALA A O 1
ATOM 655 N N . ASP A 1 86 ? 5.325 2.554 -1.420 1.00 84.06 86 ASP A N 1
ATOM 656 C CA . ASP A 1 86 ? 5.570 3.952 -1.032 1.00 84.06 86 ASP A CA 1
ATOM 657 C C . ASP A 1 86 ? 5.710 4.844 -2.288 1.00 84.06 86 ASP A C 1
ATOM 659 O O . ASP A 1 86 ? 6.666 4.686 -3.065 1.00 84.06 86 ASP A O 1
ATOM 663 N N . PRO A 1 87 ? 4.810 5.831 -2.489 1.00 83.94 87 PRO A N 1
ATOM 664 C CA . PRO A 1 87 ? 4.847 6.721 -3.645 1.00 83.94 87 PRO A CA 1
ATOM 665 C C . PRO A 1 87 ? 6.181 7.463 -3.807 1.00 83.94 87 PRO A C 1
ATOM 667 O O . PRO A 1 87 ? 6.619 7.727 -4.936 1.00 83.94 87 PRO A O 1
ATOM 670 N N . ARG A 1 88 ? 6.853 7.796 -2.695 1.00 86.00 88 ARG A N 1
ATOM 671 C CA . ARG A 1 88 ? 8.151 8.488 -2.706 1.00 86.00 88 ARG A CA 1
ATOM 672 C C . ARG A 1 88 ? 9.261 7.561 -3.181 1.00 86.00 88 ARG A C 1
ATOM 674 O O . ARG A 1 88 ? 10.073 7.962 -4.019 1.00 86.00 88 ARG A O 1
ATOM 681 N N . GLN A 1 89 ? 9.288 6.329 -2.676 1.00 88.88 89 GLN A N 1
ATOM 682 C CA . GLN A 1 89 ? 10.227 5.303 -3.123 1.00 88.88 89 GLN A CA 1
ATOM 683 C C . GLN A 1 89 ? 10.006 4.968 -4.602 1.00 88.88 89 GLN A C 1
ATOM 685 O O . GLN A 1 89 ? 10.960 5.033 -5.379 1.00 88.88 89 GLN A O 1
ATOM 690 N N . LYS A 1 90 ? 8.752 4.755 -5.023 1.00 92.31 90 LYS A N 1
ATOM 691 C CA . LYS A 1 90 ? 8.380 4.518 -6.426 1.00 92.31 90 LYS A CA 1
ATOM 692 C C . LYS A 1 90 ? 8.926 5.598 -7.357 1.00 92.31 90 LYS A C 1
ATOM 694 O O . LYS A 1 90 ? 9.639 5.297 -8.314 1.00 92.31 90 LYS A O 1
ATOM 699 N N . SER A 1 91 ? 8.642 6.863 -7.050 1.00 91.88 91 SER A N 1
ATOM 700 C CA . SER A 1 91 ? 9.076 8.005 -7.868 1.00 91.88 91 SER A CA 1
ATOM 701 C C . SER A 1 91 ? 10.602 8.080 -7.987 1.00 91.88 91 SER A C 1
ATOM 703 O O . SER A 1 91 ? 11.142 8.396 -9.049 1.00 91.88 91 SER A O 1
ATOM 705 N N . ARG A 1 92 ? 11.324 7.745 -6.909 1.00 93.38 92 ARG A N 1
ATOM 706 C CA . ARG A 1 92 ? 12.792 7.707 -6.898 1.00 93.38 92 ARG A CA 1
ATOM 707 C C . ARG A 1 92 ? 13.342 6.612 -7.814 1.00 93.38 92 ARG A C 1
ATOM 709 O O . ARG A 1 92 ? 14.286 6.881 -8.557 1.00 93.38 92 ARG A O 1
ATOM 716 N N . VAL A 1 93 ? 12.764 5.412 -7.763 1.00 94.94 93 VAL A N 1
ATOM 717 C CA . VAL A 1 93 ? 13.166 4.272 -8.603 1.00 94.94 93 VAL A CA 1
ATOM 718 C C . VAL A 1 93 ? 12.892 4.574 -10.074 1.00 94.94 93 VAL A C 1
ATOM 720 O O . VAL A 1 93 ? 13.799 4.465 -10.894 1.00 94.94 93 VAL A O 1
ATOM 723 N N . ILE A 1 94 ? 11.694 5.059 -10.407 1.00 94.81 94 ILE A N 1
ATOM 724 C CA . ILE A 1 94 ? 11.321 5.408 -11.785 1.00 94.81 94 ILE A CA 1
ATOM 725 C C . ILE A 1 94 ? 12.247 6.480 -12.365 1.00 94.81 94 ILE A C 1
ATOM 727 O O . ILE A 1 94 ? 12.737 6.316 -13.483 1.00 94.81 94 ILE A O 1
ATOM 731 N N . ARG A 1 95 ? 12.549 7.540 -11.600 1.00 94.38 95 ARG A N 1
ATOM 732 C CA . ARG A 1 95 ? 13.498 8.578 -12.030 1.00 94.38 95 ARG A CA 1
ATOM 733 C C . ARG A 1 95 ? 14.875 7.988 -12.333 1.00 94.38 95 ARG A C 1
ATOM 735 O O . ARG A 1 95 ? 15.436 8.273 -13.387 1.00 94.38 95 ARG A O 1
ATOM 742 N N . ARG A 1 96 ? 15.397 7.137 -11.443 1.00 95.25 96 ARG A N 1
ATOM 743 C CA . ARG A 1 96 ? 16.705 6.489 -11.622 1.00 95.25 96 ARG A CA 1
ATOM 744 C C . ARG A 1 96 ? 16.735 5.613 -12.876 1.00 95.25 96 ARG A C 1
ATOM 746 O O . ARG A 1 96 ? 17.714 5.656 -13.617 1.00 95.25 96 ARG A O 1
ATOM 753 N N . ILE A 1 97 ? 15.687 4.830 -13.138 1.00 95.81 97 ILE A N 1
ATOM 754 C CA . ILE A 1 97 ? 15.603 4.030 -14.369 1.00 95.81 97 ILE A CA 1
ATOM 755 C C . ILE A 1 97 ? 15.584 4.962 -15.587 1.00 95.81 97 ILE A C 1
ATOM 757 O O . ILE A 1 97 ? 16.354 4.748 -16.518 1.00 95.81 97 ILE A O 1
ATOM 761 N N . GLY A 1 98 ? 14.774 6.024 -15.558 1.00 94.81 98 GLY A N 1
ATOM 762 C CA . GLY A 1 98 ? 14.681 7.000 -16.646 1.00 94.81 98 GLY A CA 1
ATOM 763 C C . GLY A 1 98 ? 16.022 7.646 -17.001 1.00 94.81 98 GLY A C 1
ATOM 764 O O . GLY A 1 98 ? 16.368 7.715 -18.177 1.00 94.81 98 GLY A O 1
ATOM 765 N N . GLU A 1 99 ? 16.810 8.045 -16.001 1.00 94.25 99 GLU A N 1
ATOM 766 C CA . GLU A 1 99 ? 18.154 8.613 -16.192 1.00 94.25 99 GLU A CA 1
ATOM 767 C C . GLU A 1 99 ? 19.111 7.625 -16.877 1.00 94.25 99 GLU A C 1
ATOM 769 O O . GLU A 1 99 ? 19.807 7.983 -17.829 1.00 94.25 99 GLU A O 1
ATOM 774 N N . ASN A 1 100 ? 19.115 6.361 -16.441 1.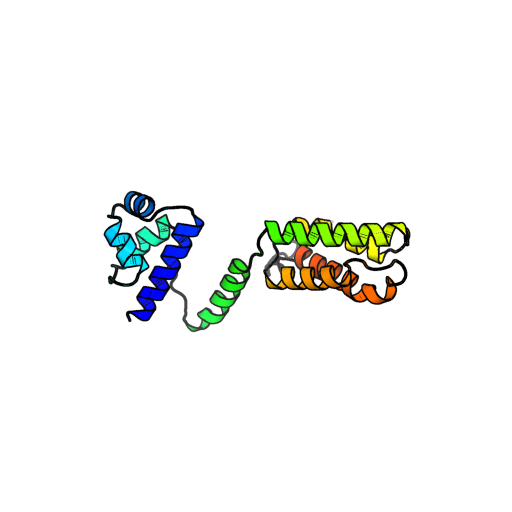00 94.00 100 ASN A N 1
ATOM 775 C CA . ASN A 1 100 ? 19.972 5.333 -17.036 1.00 94.00 100 ASN A CA 1
ATOM 776 C C . ASN A 1 100 ? 19.528 4.972 -18.463 1.00 94.00 100 ASN A C 1
ATOM 778 O O . ASN A 1 100 ? 20.367 4.866 -19.358 1.00 94.00 100 ASN A O 1
ATOM 782 N N . LEU A 1 101 ? 18.219 4.853 -18.711 1.00 94.06 101 LEU A N 1
ATOM 783 C CA . LEU A 1 101 ? 17.698 4.618 -20.060 1.00 94.06 101 LEU A CA 1
ATOM 784 C C . LEU A 1 101 ? 17.999 5.787 -20.999 1.00 94.06 101 LEU A C 1
ATOM 786 O O . LEU A 1 101 ? 18.327 5.557 -22.158 1.00 94.06 101 LEU A O 1
ATOM 790 N N . GLN A 1 102 ? 17.955 7.030 -20.512 1.00 92.62 102 GLN A N 1
ATOM 791 C CA . GLN A 1 102 ? 18.304 8.198 -21.319 1.00 92.62 102 GLN A CA 1
ATOM 792 C C . GLN A 1 102 ? 19.775 8.170 -21.754 1.00 92.62 102 GLN A C 1
ATOM 794 O O . GLN A 1 102 ? 20.082 8.521 -22.893 1.00 92.62 102 GLN A O 1
ATOM 799 N N . ASN A 1 103 ? 20.686 7.726 -20.883 1.00 91.81 103 ASN A N 1
ATOM 800 C CA . ASN A 1 103 ? 22.095 7.553 -21.242 1.00 91.81 103 ASN A CA 1
ATOM 801 C C . ASN A 1 103 ? 22.281 6.490 -22.335 1.00 91.81 103 ASN A C 1
ATOM 803 O O . ASN A 1 103 ? 23.002 6.739 -23.300 1.00 91.81 103 ASN A O 1
ATOM 807 N N . LEU A 1 104 ? 21.583 5.352 -22.236 1.00 92.25 104 LEU A N 1
ATOM 808 C CA . LEU A 1 104 ? 21.601 4.312 -23.273 1.00 92.25 104 LEU A CA 1
ATOM 809 C C . LEU A 1 104 ? 20.987 4.805 -24.593 1.00 92.25 104 LEU A C 1
ATOM 811 O O . LEU A 1 104 ? 21.550 4.564 -25.658 1.00 92.25 104 LEU A O 1
ATOM 815 N N . GLN A 1 105 ? 19.886 5.560 -24.533 1.00 92.06 105 GLN A N 1
ATOM 816 C CA . GLN A 1 105 ? 19.210 6.121 -25.708 1.00 92.06 105 GLN A CA 1
ATOM 817 C C . GLN A 1 105 ? 20.102 7.104 -26.480 1.00 92.06 105 GLN A C 1
ATOM 819 O O . GLN A 1 105 ? 20.011 7.173 -27.702 1.00 92.06 105 GLN A O 1
ATOM 824 N N . ARG A 1 106 ? 20.975 7.862 -25.797 1.00 92.06 106 ARG A N 1
ATOM 825 C CA . ARG A 1 106 ? 21.935 8.763 -26.464 1.00 92.06 106 ARG A CA 1
ATOM 826 C C . ARG A 1 106 ? 22.943 8.003 -27.325 1.00 92.06 106 ARG A C 1
ATOM 828 O O . ARG A 1 106 ? 23.328 8.511 -28.371 1.00 92.06 106 ARG A O 1
ATOM 835 N N . ALA A 1 107 ? 23.366 6.820 -26.884 1.00 92.31 107 ALA A N 1
ATOM 836 C CA . ALA A 1 107 ? 24.297 5.977 -27.628 1.00 92.31 107 ALA A CA 1
ATOM 837 C C . ALA A 1 107 ? 23.601 5.109 -28.690 1.00 92.31 107 ALA A C 1
ATOM 839 O O . ALA A 1 107 ? 24.221 4.773 -29.694 1.00 92.31 107 ALA A O 1
ATOM 840 N N . HIS A 1 108 ? 22.312 4.801 -28.500 1.00 92.75 108 HIS A N 1
ATOM 841 C CA . HIS A 1 108 ? 21.500 3.975 -29.403 1.00 92.75 108 HIS A CA 1
ATOM 842 C C . HIS A 1 108 ? 20.174 4.671 -29.776 1.00 92.75 108 HIS A C 1
ATOM 844 O O . HIS A 1 108 ? 19.103 4.250 -29.328 1.00 92.75 108 HIS A O 1
ATOM 850 N N . PRO A 1 109 ? 20.202 5.744 -30.595 1.00 91.75 109 PRO A N 1
ATOM 851 C CA . PRO A 1 109 ? 19.036 6.603 -30.838 1.00 91.75 109 PRO A CA 1
ATOM 852 C C . PRO A 1 109 ? 17.857 5.890 -31.504 1.00 91.75 109 PRO A C 1
ATOM 854 O O . PRO A 1 109 ? 16.704 6.277 -31.298 1.00 91.75 109 PRO A O 1
ATOM 857 N N . ASP A 1 110 ? 18.136 4.845 -32.281 1.00 93.19 110 ASP A N 1
ATOM 858 C CA . ASP A 1 110 ? 17.146 4.129 -33.084 1.00 93.19 110 ASP A CA 1
ATOM 859 C C . ASP A 1 110 ? 16.675 2.812 -32.464 1.00 93.19 110 ASP A C 1
ATOM 861 O O . ASP A 1 110 ? 15.786 2.165 -33.021 1.00 93.19 110 ASP A O 1
ATOM 865 N N . ASP A 1 111 ? 17.176 2.438 -31.280 1.00 95.38 111 ASP A N 1
ATOM 866 C CA . ASP A 1 111 ? 16.716 1.216 -30.622 1.00 95.38 111 ASP A CA 1
ATOM 867 C C . ASP A 1 111 ? 15.246 1.358 -30.188 1.00 95.38 111 ASP A C 1
ATOM 869 O O . ASP A 1 111 ? 14.854 2.197 -29.365 1.00 95.38 111 ASP A O 1
ATOM 873 N N . ARG A 1 112 ? 14.400 0.522 -30.796 1.00 94.88 112 ARG A N 1
ATOM 874 C CA . ARG A 1 112 ? 12.951 0.509 -30.577 1.00 94.88 112 ARG A CA 1
ATOM 875 C C . ARG A 1 112 ? 12.592 0.082 -29.155 1.00 94.88 112 ARG A C 1
ATOM 877 O O . ARG A 1 112 ? 11.610 0.585 -28.607 1.00 94.88 112 ARG A O 1
ATOM 884 N N . GLN A 1 113 ? 13.356 -0.834 -28.568 1.00 93.75 113 GLN A N 1
ATOM 885 C CA . GLN A 1 113 ? 13.074 -1.399 -27.253 1.00 93.75 113 GLN A CA 1
ATOM 886 C C . GLN A 1 113 ? 13.361 -0.378 -26.144 1.00 93.75 113 GLN A C 1
ATOM 888 O O . GLN A 1 113 ? 12.566 -0.264 -25.213 1.00 93.75 113 GLN A O 1
ATOM 893 N N . LEU A 1 114 ? 14.416 0.435 -26.276 1.00 94.44 114 LEU A N 1
ATOM 894 C CA . LEU A 1 114 ? 14.688 1.563 -25.377 1.00 94.44 114 LEU A CA 1
ATOM 895 C C . LEU A 1 114 ? 13.572 2.615 -25.424 1.00 94.44 114 LEU A C 1
ATOM 897 O O . LEU A 1 114 ? 13.067 3.014 -24.372 1.00 94.44 114 LEU A O 1
ATOM 901 N N . LYS A 1 115 ? 13.101 2.990 -26.624 1.00 94.62 115 LYS A N 1
ATOM 902 C CA . LYS A 1 115 ? 11.956 3.911 -26.783 1.00 94.62 115 LYS A CA 1
ATOM 903 C C . LYS A 1 115 ? 10.693 3.365 -26.107 1.00 94.62 115 LYS A C 1
ATOM 905 O O . LYS A 1 115 ? 9.985 4.099 -25.415 1.00 94.62 115 LYS A O 1
ATOM 910 N N . GLN A 1 116 ? 10.421 2.068 -26.267 1.00 94.00 116 GLN A N 1
ATOM 911 C CA . GLN A 1 116 ? 9.298 1.395 -25.608 1.00 94.00 116 GLN A CA 1
ATOM 912 C C . GLN A 1 116 ? 9.456 1.355 -24.084 1.00 94.00 116 GLN A C 1
ATOM 914 O O . GLN A 1 116 ? 8.490 1.630 -23.375 1.00 94.00 116 GLN A O 1
ATOM 919 N N . ALA A 1 117 ? 10.655 1.074 -23.571 1.00 94.25 117 ALA A N 1
ATOM 920 C CA . ALA A 1 117 ? 10.937 1.074 -22.138 1.00 94.25 117 ALA A CA 1
ATOM 921 C C . ALA A 1 117 ? 10.804 2.479 -21.519 1.00 94.25 117 ALA A C 1
ATOM 923 O O . ALA A 1 117 ? 10.214 2.625 -20.449 1.00 94.25 117 ALA A O 1
ATOM 924 N N . MET A 1 118 ? 11.259 3.532 -22.209 1.00 93.19 118 MET A N 1
ATOM 925 C CA . MET A 1 118 ? 11.037 4.921 -21.788 1.00 93.19 118 MET A CA 1
ATOM 926 C C . MET A 1 118 ? 9.545 5.273 -21.734 1.00 93.19 118 MET A C 1
ATOM 928 O O . MET A 1 118 ? 9.081 5.838 -20.744 1.00 93.19 118 MET A O 1
ATOM 932 N N . SER A 1 119 ? 8.773 4.901 -22.762 1.00 92.50 119 SER A N 1
ATOM 933 C CA . SER A 1 119 ? 7.312 5.066 -22.752 1.00 92.50 119 SER A CA 1
ATOM 934 C C . SER A 1 119 ? 6.661 4.279 -21.609 1.00 92.50 119 SER A C 1
ATOM 936 O O . SER A 1 119 ? 5.727 4.770 -20.973 1.00 92.50 119 SER A O 1
ATOM 938 N N . ALA A 1 120 ? 7.173 3.083 -21.304 1.00 93.62 120 ALA A N 1
ATOM 939 C CA . ALA A 1 120 ? 6.653 2.253 -20.228 1.00 93.62 120 ALA A CA 1
ATOM 940 C C . ALA A 1 120 ? 6.790 2.920 -18.852 1.00 93.62 120 ALA A C 1
ATOM 942 O O . ALA A 1 120 ? 5.848 2.875 -18.061 1.00 93.62 120 ALA A O 1
ATOM 943 N N . LEU A 1 121 ? 7.906 3.607 -18.588 1.00 93.81 121 LEU A N 1
ATOM 944 C CA . LEU A 1 121 ? 8.113 4.326 -17.328 1.00 93.81 121 LEU A CA 1
ATOM 945 C C . LEU A 1 121 ? 7.093 5.438 -17.084 1.00 93.81 121 LEU A C 1
ATOM 947 O O . LEU A 1 121 ? 6.680 5.626 -15.943 1.00 93.81 121 LEU A O 1
ATOM 951 N N . ALA A 1 122 ? 6.659 6.152 -18.127 1.00 89.38 122 ALA A N 1
ATOM 952 C CA . ALA A 1 122 ? 5.648 7.199 -17.980 1.00 89.38 122 ALA A CA 1
ATOM 953 C C . ALA A 1 122 ? 4.318 6.627 -17.460 1.00 89.38 122 ALA A C 1
ATOM 955 O O . ALA A 1 122 ? 3.716 7.185 -16.543 1.00 89.38 122 ALA A O 1
ATOM 956 N N . VAL A 1 123 ? 3.908 5.469 -17.986 1.00 90.88 123 VAL A N 1
ATOM 957 C CA . VAL A 1 123 ? 2.698 4.760 -17.541 1.00 90.88 123 VAL A CA 1
ATOM 958 C C . VAL A 1 123 ? 2.873 4.224 -16.120 1.00 90.88 123 VAL A C 1
ATOM 960 O O . VAL A 1 123 ? 2.011 4.433 -15.269 1.00 90.88 123 VAL A O 1
ATOM 963 N N . LEU A 1 124 ? 4.008 3.583 -15.829 1.00 91.56 124 LEU A N 1
ATOM 964 C CA . LEU A 1 124 ? 4.303 3.037 -14.498 1.00 91.56 124 LEU A CA 1
ATOM 965 C C . LEU A 1 124 ? 4.389 4.120 -13.415 1.00 91.56 124 LEU A C 1
ATOM 967 O O . LEU A 1 124 ? 4.070 3.862 -12.256 1.00 91.56 124 LEU A O 1
ATOM 971 N N . ASN A 1 125 ? 4.774 5.344 -13.784 1.00 89.88 125 ASN A N 1
ATOM 972 C CA . ASN A 1 125 ? 4.782 6.480 -12.868 1.00 89.88 125 ASN A CA 1
ATOM 973 C C . ASN A 1 125 ? 3.374 6.827 -12.376 1.00 89.88 125 ASN A C 1
ATOM 975 O O . ASN A 1 125 ? 3.177 7.108 -11.191 1.00 89.88 125 ASN A O 1
ATOM 979 N N . MET A 1 126 ? 2.394 6.758 -13.275 1.00 87.38 126 MET A N 1
ATOM 980 C CA . MET A 1 126 ? 0.991 7.039 -12.980 1.00 87.38 126 MET A CA 1
ATOM 981 C C . MET A 1 126 ? 0.265 5.842 -12.350 1.00 87.38 126 MET A C 1
ATOM 983 O O . MET A 1 126 ? -0.650 6.036 -11.555 1.00 87.38 126 MET A O 1
ATOM 987 N N . ALA A 1 127 ? 0.685 4.612 -12.653 1.00 88.38 127 ALA A N 1
ATOM 988 C CA . ALA A 1 127 ? 0.063 3.400 -12.130 1.00 88.38 127 ALA A CA 1
ATOM 989 C C . ALA A 1 127 ? 0.290 3.208 -10.617 1.00 88.38 127 ALA A C 1
ATOM 991 O O . ALA A 1 127 ? 1.347 3.560 -10.076 1.00 88.38 127 ALA A O 1
ATOM 992 N N . ARG A 1 128 ? -0.687 2.590 -9.936 1.00 86.69 128 ARG A N 1
ATOM 993 C CA . ARG A 1 128 ? -0.477 2.007 -8.601 1.00 86.69 128 ARG A CA 1
ATOM 994 C C . ARG A 1 128 ? 0.339 0.727 -8.737 1.00 86.69 128 ARG A C 1
ATOM 996 O O . ARG A 1 128 ? 0.012 -0.131 -9.558 1.00 86.69 128 ARG A O 1
ATOM 1003 N N . LEU A 1 129 ? 1.413 0.638 -7.961 1.00 87.69 129 LEU A N 1
ATOM 1004 C CA . LEU A 1 129 ? 2.296 -0.520 -7.921 1.00 87.69 129 LEU A CA 1
ATOM 1005 C C . LEU A 1 129 ? 2.228 -1.122 -6.530 1.00 87.69 129 LEU A C 1
ATOM 1007 O O . LEU A 1 129 ? 2.259 -0.383 -5.550 1.00 87.69 129 LEU A O 1
ATOM 1011 N N . THR A 1 130 ? 2.206 -2.441 -6.471 1.00 89.19 130 THR A N 1
ATOM 1012 C CA . THR A 1 130 ? 2.425 -3.188 -5.239 1.00 89.19 130 THR A CA 1
ATOM 1013 C C . THR A 1 130 ? 3.905 -3.130 -4.832 1.00 89.19 130 THR A C 1
ATOM 1015 O O . THR A 1 130 ? 4.779 -2.854 -5.660 1.00 89.19 130 THR A O 1
ATOM 1018 N N . GLU A 1 131 ? 4.225 -3.431 -3.576 1.00 86.38 131 GLU A N 1
ATOM 1019 C CA . GLU A 1 131 ? 5.593 -3.533 -3.059 1.00 86.38 131 GLU A CA 1
ATOM 1020 C C . GLU A 1 131 ? 6.409 -4.563 -3.847 1.00 86.38 131 GLU A C 1
ATOM 1022 O O . GLU A 1 131 ? 7.573 -4.322 -4.163 1.00 86.38 131 GLU A O 1
ATOM 1027 N N . ALA A 1 132 ? 5.786 -5.680 -4.234 1.00 86.25 132 ALA A N 1
ATOM 1028 C CA . ALA A 1 132 ? 6.423 -6.706 -5.053 1.00 86.25 132 ALA A CA 1
ATOM 1029 C C . ALA A 1 132 ? 6.793 -6.175 -6.448 1.00 86.25 132 ALA A C 1
ATOM 1031 O O . ALA A 1 132 ? 7.893 -6.418 -6.943 1.00 86.25 132 ALA A O 1
ATOM 1032 N N . GLU A 1 133 ? 5.906 -5.407 -7.080 1.00 91.25 133 GLU A N 1
ATOM 1033 C CA . GLU A 1 133 ? 6.177 -4.794 -8.384 1.00 91.25 133 GLU A CA 1
ATOM 1034 C C . GLU A 1 133 ? 7.220 -3.678 -8.290 1.00 91.25 133 GLU A C 1
ATOM 1036 O O . GLU A 1 133 ? 8.056 -3.542 -9.186 1.00 91.25 133 GLU A O 1
ATOM 1041 N N . LEU A 1 134 ? 7.223 -2.906 -7.198 1.00 92.25 134 LEU A N 1
ATOM 1042 C CA . LEU A 1 134 ? 8.292 -1.948 -6.930 1.00 92.25 134 LEU A CA 1
ATOM 1043 C C . LEU A 1 134 ? 9.639 -2.662 -6.736 1.00 92.25 134 LEU A C 1
ATOM 1045 O O . LEU A 1 134 ? 10.636 -2.204 -7.290 1.00 92.25 134 LEU A O 1
ATOM 1049 N N . ALA A 1 135 ? 9.679 -3.799 -6.037 1.00 90.69 135 ALA A N 1
ATOM 1050 C CA . ALA A 1 135 ? 10.900 -4.589 -5.874 1.00 90.69 135 ALA A CA 1
ATOM 1051 C C . ALA A 1 135 ? 11.448 -5.100 -7.222 1.00 90.69 135 ALA A C 1
ATOM 1053 O O . ALA A 1 135 ? 12.656 -5.045 -7.461 1.00 90.69 135 ALA A O 1
ATOM 1054 N N . LEU A 1 136 ? 10.571 -5.508 -8.150 1.00 91.50 136 LEU A N 1
ATOM 1055 C CA . LEU A 1 136 ? 10.972 -5.853 -9.523 1.00 91.50 136 LEU A CA 1
ATOM 1056 C C . LEU A 1 136 ? 11.595 -4.656 -10.261 1.00 91.50 136 LEU A C 1
ATOM 1058 O O . LEU A 1 136 ? 12.593 -4.811 -10.972 1.00 91.50 136 LEU A O 1
ATOM 1062 N N . LEU A 1 137 ? 11.035 -3.453 -10.086 1.00 93.50 137 LEU A N 1
ATOM 1063 C CA . LEU A 1 137 ? 11.617 -2.227 -10.640 1.00 93.50 137 LEU A CA 1
ATOM 1064 C C . LEU A 1 137 ? 12.964 -1.883 -10.001 1.00 93.50 137 LEU A C 1
ATOM 1066 O O . LEU A 1 137 ? 13.863 -1.417 -10.701 1.00 93.50 137 LEU A O 1
ATOM 1070 N N . GLU A 1 138 ? 13.135 -2.118 -8.702 1.00 93.81 138 GLU A N 1
ATOM 1071 C CA . GLU A 1 138 ? 14.415 -1.914 -8.022 1.00 93.81 138 GLU A CA 1
ATOM 1072 C C . GLU A 1 138 ? 15.498 -2.852 -8.551 1.00 93.81 138 GLU A C 1
ATOM 1074 O O . GLU A 1 138 ? 16.605 -2.391 -8.842 1.00 93.81 138 GLU A O 1
ATOM 1079 N N . GLU A 1 139 ? 15.182 -4.131 -8.765 1.00 92.44 139 GLU A N 1
ATOM 1080 C CA . GLU A 1 139 ? 16.123 -5.085 -9.358 1.00 92.44 139 GLU A CA 1
ATOM 1081 C C . GLU A 1 139 ? 16.525 -4.657 -10.777 1.00 92.44 139 GLU A C 1
ATOM 1083 O O . GLU A 1 139 ? 17.713 -4.622 -11.117 1.00 92.44 139 GLU A O 1
ATOM 1088 N N . ALA A 1 140 ? 15.547 -4.266 -11.603 1.00 90.69 140 ALA A N 1
ATOM 1089 C CA . ALA A 1 140 ? 15.810 -3.745 -12.941 1.00 90.69 140 ALA A CA 1
ATOM 1090 C C . ALA A 1 140 ? 16.673 -2.472 -12.888 1.00 90.69 140 ALA A C 1
ATOM 1092 O O . ALA A 1 140 ? 17.652 -2.351 -13.627 1.00 90.69 140 ALA A O 1
ATOM 1093 N N . SER A 1 141 ? 16.366 -1.549 -11.971 1.00 93.38 141 SER A N 1
ATOM 1094 C CA . SER A 1 141 ? 17.146 -0.331 -11.763 1.00 93.38 141 SER A CA 1
ATOM 1095 C C . SER A 1 141 ? 18.577 -0.624 -11.329 1.00 93.38 141 SER A C 1
ATOM 1097 O O . SER A 1 141 ? 19.477 0.092 -11.762 1.00 93.38 141 SER A O 1
ATOM 1099 N N . ALA A 1 142 ? 18.802 -1.627 -10.479 1.00 91.88 142 ALA A N 1
ATOM 1100 C CA . ALA A 1 142 ? 20.134 -1.994 -10.010 1.00 91.88 142 ALA A CA 1
ATOM 1101 C C . ALA A 1 142 ? 21.010 -2.517 -11.156 1.00 91.88 142 ALA A C 1
ATOM 1103 O O . ALA A 1 142 ? 22.192 -2.192 -11.216 1.00 91.88 142 ALA A O 1
ATOM 1104 N N . ARG A 1 143 ? 20.422 -3.271 -12.094 1.00 89.38 143 ARG A N 1
ATOM 1105 C CA . ARG A 1 143 ? 21.114 -3.770 -13.295 1.00 89.38 143 ARG A CA 1
ATOM 1106 C C . ARG A 1 143 ? 21.399 -2.675 -14.321 1.00 89.38 143 ARG A C 1
ATOM 1108 O O . ARG A 1 143 ? 22.425 -2.727 -14.985 1.00 89.38 143 ARG A O 1
ATOM 1115 N N . LEU A 1 144 ? 20.505 -1.696 -14.439 1.00 89.88 144 LEU A N 1
ATOM 1116 C CA . LEU A 1 144 ? 20.678 -0.545 -15.329 1.00 89.88 144 LEU A CA 1
ATOM 1117 C C . LEU A 1 144 ? 21.648 0.505 -14.771 1.00 89.88 144 LEU A C 1
ATOM 1119 O O . LEU A 1 144 ? 22.146 1.337 -15.525 1.00 89.88 144 LEU A O 1
ATOM 1123 N N . ASN A 1 145 ? 21.900 0.492 -13.462 1.00 91.44 145 ASN A N 1
ATOM 1124 C CA . ASN A 1 145 ? 22.725 1.491 -12.800 1.00 91.44 145 ASN A CA 1
ATOM 1125 C C . ASN A 1 145 ? 24.159 1.483 -13.348 1.00 91.44 145 ASN A C 1
ATOM 1127 O O . ASN A 1 145 ? 24.850 0.470 -13.257 1.00 91.44 145 ASN A O 1
ATOM 1131 N N . ASN A 1 146 ? 24.615 2.623 -13.873 1.00 84.81 146 ASN A N 1
ATOM 1132 C CA . ASN A 1 146 ? 25.934 2.775 -14.504 1.00 84.81 146 ASN A CA 1
ATOM 1133 C C . ASN A 1 146 ? 26.187 1.802 -15.673 1.00 84.81 146 ASN A C 1
ATOM 1135 O O . ASN A 1 146 ? 27.340 1.482 -15.975 1.00 84.81 146 ASN A O 1
ATOM 1139 N N . ALA A 1 147 ? 25.126 1.33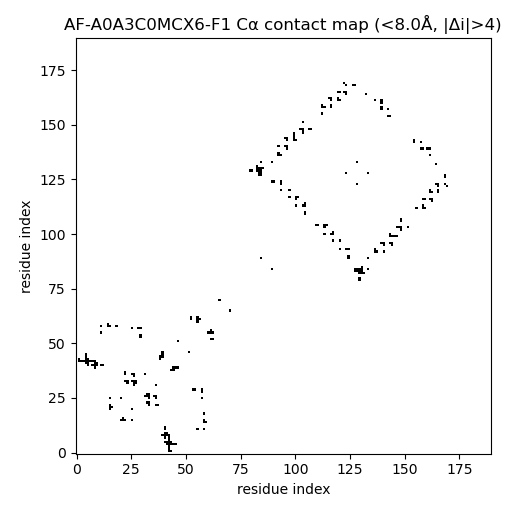0 -16.334 1.00 87.44 147 ALA A N 1
ATOM 1140 C CA . ALA A 1 147 ? 25.247 0.503 -17.524 1.00 87.44 147 ALA A CA 1
ATOM 1141 C C . ALA A 1 147 ? 26.032 1.233 -18.621 1.00 87.44 147 ALA A C 1
ATOM 1143 O O . ALA A 1 147 ? 25.716 2.370 -18.985 1.00 87.44 147 ALA A O 1
ATOM 1144 N N . LYS A 1 148 ? 27.049 0.561 -19.167 1.00 89.50 148 LYS A N 1
ATOM 1145 C CA . LYS A 1 148 ? 27.771 1.057 -20.339 1.00 89.50 148 LYS A CA 1
ATOM 1146 C C . LYS A 1 148 ? 26.915 0.877 -21.602 1.00 89.50 148 LYS A C 1
ATOM 1148 O O . LYS A 1 148 ? 26.147 -0.087 -21.658 1.00 89.50 148 LYS A O 1
ATOM 1153 N N . PRO A 1 149 ? 27.052 1.743 -22.621 1.00 87.75 149 PRO A N 1
ATOM 1154 C CA . PRO A 1 149 ? 26.307 1.620 -23.873 1.00 87.75 149 PRO A CA 1
ATOM 1155 C C . PRO A 1 149 ? 26.392 0.245 -24.541 1.00 87.75 149 PRO A C 1
ATOM 1157 O O . PRO A 1 149 ? 25.410 -0.219 -25.112 1.00 87.75 149 PRO A O 1
ATOM 1160 N N . GLU A 1 150 ? 27.539 -0.422 -24.461 1.00 90.19 150 GLU A N 1
ATOM 1161 C CA . GLU A 1 150 ? 27.790 -1.714 -25.106 1.00 90.19 150 GLU A CA 1
ATOM 1162 C C . GLU A 1 150 ? 27.016 -2.867 -24.447 1.00 90.19 150 GLU A C 1
ATOM 1164 O O . GLU A 1 150 ? 26.796 -3.896 -25.075 1.00 90.19 150 GLU A O 1
ATOM 1169 N N . ALA A 1 151 ? 26.545 -2.689 -23.208 1.00 90.50 151 ALA A N 1
ATOM 1170 C CA . ALA A 1 151 ? 25.797 -3.704 -22.466 1.00 90.50 151 ALA A CA 1
ATOM 1171 C C . ALA A 1 151 ? 24.303 -3.767 -22.849 1.00 90.50 151 ALA A C 1
ATOM 1173 O O . ALA A 1 151 ? 23.529 -4.459 -22.188 1.00 90.50 151 ALA A O 1
ATOM 1174 N N . LEU A 1 152 ? 23.862 -3.040 -23.887 1.00 90.44 152 LEU A N 1
ATOM 1175 C CA . LEU A 1 152 ? 22.447 -2.960 -24.268 1.00 90.44 152 LEU A CA 1
ATOM 1176 C C . LEU A 1 152 ? 21.823 -4.344 -24.497 1.00 90.44 152 LEU A C 1
ATOM 1178 O O . LEU A 1 152 ? 20.726 -4.604 -24.000 1.00 90.44 152 LEU A O 1
ATOM 1182 N N . ASP A 1 153 ? 22.528 -5.237 -25.194 1.00 91.19 153 ASP A N 1
ATOM 1183 C CA . ASP A 1 153 ? 22.022 -6.581 -25.484 1.00 91.19 153 ASP A CA 1
ATOM 1184 C C . ASP A 1 153 ? 21.840 -7.422 -24.210 1.00 91.19 153 ASP A C 1
ATOM 1186 O O . ASP A 1 153 ? 20.831 -8.115 -24.069 1.00 91.19 153 ASP A O 1
ATOM 1190 N N . GLU A 1 154 ? 22.736 -7.283 -23.228 1.00 91.25 154 GLU A N 1
ATOM 1191 C CA . GLU A 1 154 ? 22.621 -7.940 -21.916 1.00 91.25 154 GLU A CA 1
ATOM 1192 C C . GLU A 1 154 ? 21.450 -7.390 -21.082 1.00 91.25 154 GLU A C 1
ATOM 1194 O O . GLU A 1 154 ? 20.882 -8.087 -20.236 1.00 91.25 154 GLU A O 1
ATOM 1199 N N . LEU A 1 155 ? 21.062 -6.135 -21.322 1.00 92.81 155 LEU A N 1
ATOM 1200 C CA . LEU A 1 155 ? 20.013 -5.435 -20.581 1.00 92.81 155 LEU A CA 1
ATOM 1201 C C . LEU A 1 155 ? 18.619 -5.605 -21.193 1.00 92.81 155 LEU A C 1
ATOM 1203 O O . LEU A 1 155 ? 17.630 -5.290 -20.522 1.00 92.81 155 LEU A O 1
ATOM 1207 N N . ARG A 1 156 ? 18.500 -6.161 -22.409 1.00 94.12 156 ARG A N 1
ATOM 1208 C CA . ARG A 1 156 ? 17.206 -6.405 -23.079 1.00 94.12 156 ARG A CA 1
ATOM 1209 C C . ARG A 1 156 ? 16.177 -7.129 -22.204 1.00 94.12 156 ARG A C 1
ATOM 1211 O O . ARG A 1 156 ? 15.040 -6.654 -22.169 1.00 94.12 156 ARG A O 1
ATOM 1218 N N . PRO A 1 157 ? 16.519 -8.188 -21.440 1.00 93.19 157 PRO A N 1
ATOM 1219 C CA . PRO A 1 157 ? 15.548 -8.843 -20.563 1.00 93.19 157 PRO A CA 1
ATOM 1220 C C . PRO A 1 157 ? 14.957 -7.891 -19.516 1.00 93.19 157 PRO A C 1
ATOM 1222 O O . PRO A 1 157 ? 13.790 -8.002 -19.159 1.00 93.19 157 PRO A O 1
ATOM 1225 N N . ARG A 1 158 ? 15.739 -6.910 -19.046 1.00 92.69 158 ARG A N 1
ATOM 1226 C CA . ARG A 1 158 ? 15.298 -5.928 -18.043 1.00 92.69 158 ARG A CA 1
ATOM 1227 C C . ARG A 1 158 ? 14.403 -4.862 -18.657 1.00 92.69 158 ARG A C 1
ATOM 1229 O O . ARG A 1 158 ? 13.404 -4.494 -18.046 1.00 92.69 158 ARG A O 1
ATOM 1236 N N . LEU A 1 159 ? 14.705 -4.426 -19.880 1.00 93.50 159 LEU A N 1
ATOM 1237 C CA . LEU A 1 159 ? 13.807 -3.562 -20.652 1.00 93.50 159 LEU A CA 1
ATOM 1238 C C . LEU A 1 159 ? 12.460 -4.250 -20.890 1.00 93.50 159 LEU A C 1
ATOM 1240 O O . LEU A 1 159 ? 11.406 -3.631 -20.756 1.00 93.50 159 LEU A O 1
ATOM 1244 N N . GLU A 1 160 ? 12.489 -5.547 -21.194 1.00 94.12 160 GLU A N 1
ATOM 1245 C CA . GLU A 1 160 ? 11.280 -6.340 -21.372 1.00 94.12 160 GLU A CA 1
ATOM 1246 C C . GLU A 1 160 ? 10.462 -6.454 -20.077 1.00 94.12 160 GLU A C 1
ATOM 1248 O O . GLU A 1 160 ? 9.242 -6.296 -20.126 1.00 94.12 160 GLU A O 1
ATOM 1253 N N . THR A 1 161 ? 11.099 -6.631 -18.912 1.00 92.06 161 THR A N 1
ATOM 1254 C CA . THR A 1 161 ? 10.408 -6.593 -17.610 1.00 92.06 161 THR A CA 1
ATOM 1255 C C . THR A 1 161 ? 9.620 -5.294 -17.421 1.00 92.06 161 THR A C 1
ATOM 1257 O O . THR A 1 161 ? 8.455 -5.349 -17.029 1.00 92.06 161 THR A O 1
ATOM 1260 N N . LEU A 1 162 ? 10.209 -4.134 -17.748 1.00 93.38 162 LEU A N 1
ATOM 1261 C CA . LEU A 1 162 ? 9.525 -2.835 -17.649 1.00 93.38 162 LEU A CA 1
ATOM 1262 C C . LEU A 1 162 ? 8.290 -2.773 -18.557 1.00 93.38 162 LEU A C 1
ATOM 1264 O O . LEU A 1 162 ? 7.223 -2.326 -18.137 1.00 93.38 162 LEU A O 1
ATOM 1268 N N . ILE A 1 163 ? 8.424 -3.246 -19.798 1.00 93.88 163 ILE A N 1
ATOM 1269 C CA . ILE A 1 163 ? 7.339 -3.246 -20.788 1.00 93.88 163 ILE A CA 1
ATOM 1270 C C . ILE A 1 163 ? 6.215 -4.196 -20.360 1.00 93.88 163 ILE A C 1
ATOM 1272 O O . ILE A 1 163 ? 5.044 -3.817 -20.407 1.00 93.88 163 ILE A O 1
ATOM 1276 N N . ARG A 1 164 ? 6.550 -5.408 -19.901 1.00 93.56 164 ARG A N 1
ATOM 1277 C CA . ARG A 1 164 ? 5.570 -6.388 -19.412 1.00 93.56 164 ARG A CA 1
ATOM 1278 C C . ARG A 1 164 ? 4.823 -5.866 -18.191 1.00 93.56 164 ARG A C 1
ATOM 1280 O O . ARG A 1 164 ? 3.598 -5.942 -18.171 1.00 93.56 164 ARG A O 1
ATOM 1287 N N . LEU A 1 165 ? 5.533 -5.283 -17.224 1.00 92.00 165 LEU A N 1
ATOM 1288 C CA . LEU A 1 165 ? 4.907 -4.690 -16.045 1.00 92.00 165 LEU A CA 1
ATOM 1289 C C . LEU A 1 165 ? 3.967 -3.545 -16.440 1.00 92.00 165 LEU A C 1
ATOM 1291 O O . LEU A 1 165 ? 2.843 -3.466 -15.950 1.00 92.00 165 LEU A O 1
ATOM 1295 N N . ARG A 1 166 ? 4.381 -2.693 -17.386 1.00 92.62 166 ARG A N 1
ATOM 1296 C CA . ARG A 1 166 ? 3.505 -1.649 -17.924 1.00 92.62 166 ARG A CA 1
ATOM 1297 C C . ARG A 1 166 ? 2.262 -2.231 -18.584 1.00 92.62 166 ARG A C 1
ATOM 1299 O O . ARG A 1 166 ? 1.184 -1.688 -18.378 1.00 92.62 166 ARG A O 1
ATOM 1306 N N . ASN A 1 167 ? 2.386 -3.294 -19.374 1.00 91.69 167 ASN A N 1
ATOM 1307 C CA . ASN A 1 167 ? 1.229 -3.923 -20.012 1.00 91.69 167 ASN A CA 1
ATOM 1308 C C . ASN A 1 167 ? 0.281 -4.516 -18.966 1.00 91.69 167 ASN A C 1
ATOM 1310 O O . ASN A 1 167 ? -0.916 -4.272 -19.049 1.00 91.69 167 ASN A O 1
A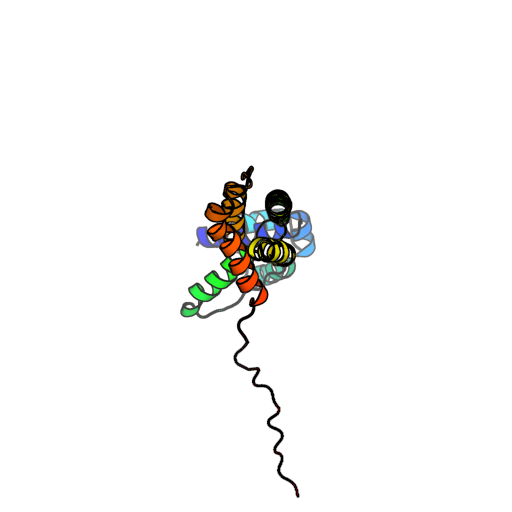TOM 1314 N N . ALA A 1 168 ? 0.804 -5.189 -17.939 1.00 88.12 168 ALA A N 1
ATOM 1315 C CA . ALA A 1 168 ? -0.007 -5.678 -16.826 1.00 88.12 168 ALA A CA 1
ATOM 1316 C C . ALA A 1 168 ? -0.790 -4.541 -16.142 1.00 88.12 168 ALA A C 1
ATOM 1318 O O . ALA A 1 168 ? -1.975 -4.695 -15.865 1.00 88.12 168 ALA A O 1
ATOM 1319 N N . LYS A 1 169 ? -0.169 -3.368 -15.948 1.00 86.81 169 LYS A N 1
ATOM 1320 C CA . LYS A 1 169 ? -0.850 -2.187 -15.386 1.00 86.81 169 LYS A CA 1
ATOM 1321 C C . LYS A 1 169 ? -1.821 -1.503 -16.341 1.00 86.81 169 LYS A C 1
ATOM 1323 O O . LYS A 1 169 ? -2.844 -1.003 -15.891 1.00 86.81 169 LYS A O 1
ATOM 1328 N N . ALA A 1 170 ? -1.534 -1.489 -17.638 1.00 80.75 170 ALA A N 1
ATOM 1329 C CA . ALA A 1 170 ? -2.446 -0.954 -18.645 1.00 80.75 170 ALA A CA 1
ATOM 1330 C C . ALA A 1 170 ? -3.692 -1.840 -18.831 1.00 80.75 170 ALA A C 1
ATOM 1332 O O . ALA A 1 170 ? -4.763 -1.323 -19.124 1.00 80.75 170 ALA A O 1
ATOM 1333 N N . HIS A 1 171 ? -3.561 -3.151 -18.614 1.00 70.81 171 HIS A N 1
ATOM 1334 C CA . HIS A 1 171 ? -4.654 -4.129 -18.643 1.00 70.81 171 HIS A CA 1
ATOM 1335 C C . HIS A 1 171 ? -5.251 -4.408 -17.247 1.00 70.81 171 HIS A C 1
ATOM 1337 O O . HIS A 1 171 ? -5.974 -5.382 -17.060 1.00 70.81 171 HIS A O 1
ATOM 1343 N N . GLY A 1 172 ? -4.953 -3.554 -16.260 1.00 52.16 172 GLY A N 1
ATOM 1344 C CA . GLY A 1 172 ? -5.331 -3.688 -14.852 1.00 52.16 172 GLY A CA 1
ATOM 1345 C C . GLY A 1 172 ? -6.787 -3.336 -14.534 1.00 52.16 172 GLY A C 1
ATOM 1346 O O . GLY A 1 172 ? -7.040 -2.493 -13.681 1.00 52.16 172 GLY A O 1
ATOM 1347 N N . ALA A 1 173 ? -7.717 -3.988 -15.221 1.00 38.88 173 ALA A N 1
ATOM 1348 C CA . ALA A 1 173 ? -8.939 -4.572 -14.679 1.00 38.88 173 ALA A CA 1
ATOM 1349 C C . ALA A 1 173 ? -9.277 -5.713 -15.653 1.00 38.88 173 ALA A C 1
ATOM 1351 O O . ALA A 1 173 ? -9.460 -5.425 -16.837 1.00 38.88 173 ALA A O 1
ATOM 1352 N N . PRO A 1 174 ? -9.310 -6.993 -15.233 1.00 41.72 174 PRO A N 1
ATOM 1353 C CA . PRO A 1 174 ? -9.932 -7.998 -16.075 1.00 41.72 174 PRO A CA 1
ATOM 1354 C C . PRO A 1 174 ? -11.358 -7.524 -16.325 1.00 41.72 174 PRO A C 1
ATOM 1356 O O . PRO A 1 174 ? -12.050 -7.151 -15.372 1.00 41.72 174 PRO A O 1
ATOM 1359 N N . ASP A 1 175 ? -11.742 -7.485 -17.599 1.00 40.22 175 ASP A N 1
ATOM 1360 C CA . ASP A 1 175 ? -13.111 -7.259 -18.033 1.00 40.22 175 ASP A CA 1
ATOM 1361 C C . ASP A 1 175 ? -14.051 -7.946 -17.047 1.00 40.22 175 ASP A C 1
ATOM 1363 O O . ASP A 1 175 ? -14.010 -9.168 -16.861 1.00 40.22 175 ASP A O 1
ATOM 1367 N N . ALA A 1 176 ? -14.876 -7.150 -16.365 1.00 32.53 176 ALA A N 1
ATOM 1368 C CA . ALA A 1 176 ? -16.027 -7.701 -15.684 1.00 32.53 176 ALA A CA 1
ATOM 1369 C C . ALA A 1 176 ? -16.754 -8.591 -16.711 1.00 32.53 176 ALA A C 1
ATOM 1371 O O . ALA A 1 176 ? -16.979 -8.129 -17.837 1.00 32.53 176 ALA A O 1
ATOM 1372 N N . PRO A 1 177 ? -17.100 -9.850 -16.387 1.00 41.03 177 PRO A N 1
ATOM 1373 C CA . PRO A 1 177 ? -17.850 -10.693 -17.306 1.00 41.03 177 PRO A CA 1
ATOM 1374 C C . PRO A 1 177 ? -19.230 -10.052 -17.492 1.00 41.03 177 PRO A C 1
ATOM 1376 O O . PRO A 1 177 ? -20.115 -10.209 -16.656 1.00 41.03 177 PRO A O 1
ATOM 1379 N N . GLY A 1 178 ? -19.380 -9.239 -18.539 1.00 45.28 178 GLY A N 1
ATOM 1380 C CA . GLY A 1 178 ? -20.587 -8.442 -18.746 1.00 45.28 178 GLY A CA 1
ATOM 1381 C C . GLY A 1 178 ? -20.536 -7.369 -19.833 1.00 45.28 178 GLY A C 1
ATOM 1382 O O . GLY A 1 178 ? -21.594 -6.874 -20.200 1.00 45.28 178 GLY A O 1
ATOM 1383 N N . GLN A 1 179 ? -19.379 -7.013 -20.398 1.00 42.47 179 GLN A N 1
ATOM 1384 C CA . GLN A 1 179 ? -19.344 -6.091 -21.544 1.00 42.47 179 GLN A CA 1
ATOM 1385 C C . GLN A 1 179 ? -19.232 -6.859 -22.862 1.00 42.47 179 GLN A C 1
ATOM 1387 O O . GLN A 1 179 ? -18.210 -6.842 -23.541 1.00 42.47 179 GLN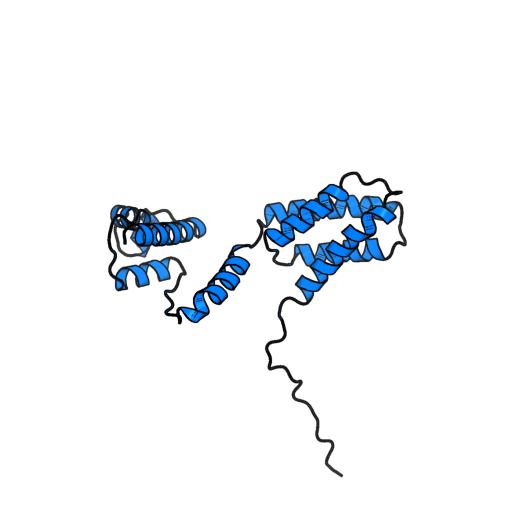 A O 1
ATOM 1392 N N . GLN A 1 180 ? -20.317 -7.542 -23.234 1.00 41.56 180 GLN A N 1
ATOM 1393 C CA . GLN A 1 180 ? -20.584 -7.768 -24.653 1.00 41.56 180 GLN A CA 1
ATOM 1394 C C . GLN A 1 180 ? -21.033 -6.426 -25.255 1.00 41.56 180 GLN A C 1
ATOM 1396 O O . GLN A 1 180 ? -21.907 -5.778 -24.673 1.00 41.56 180 GLN A O 1
ATOM 1401 N N . PRO A 1 181 ? -20.457 -5.968 -26.381 1.00 43.72 181 PRO A N 1
ATOM 1402 C CA . PRO A 1 181 ? -20.970 -4.795 -27.074 1.00 43.72 181 PRO A CA 1
ATOM 1403 C C . PRO A 1 181 ? -22.418 -5.063 -27.501 1.00 43.72 181 PRO A C 1
ATOM 1405 O O . PRO A 1 181 ? -22.694 -5.957 -28.297 1.00 43.72 181 PRO A O 1
ATOM 1408 N N . ALA A 1 182 ? -23.344 -4.289 -26.936 1.00 47.34 182 ALA A N 1
ATOM 1409 C CA . ALA A 1 182 ? -24.771 -4.336 -27.227 1.00 47.34 182 ALA A CA 1
ATOM 1410 C C . ALA A 1 182 ? -25.087 -3.634 -28.557 1.00 47.34 182 ALA A C 1
ATOM 1412 O O . ALA A 1 182 ? -25.784 -2.628 -28.568 1.00 47.34 182 ALA A O 1
ATOM 1413 N N . TYR A 1 183 ? -24.529 -4.139 -29.656 1.00 44.97 183 TYR A N 1
ATOM 1414 C CA . TYR A 1 183 ? -24.949 -3.814 -31.018 1.00 44.97 183 TYR A CA 1
ATOM 1415 C C . TYR A 1 183 ? -24.557 -4.965 -31.951 1.00 44.97 183 TYR A C 1
ATOM 1417 O O . TYR A 1 183 ? -23.528 -4.935 -32.621 1.00 44.97 183 TYR A O 1
ATOM 1425 N N . THR A 1 184 ? -25.398 -5.992 -32.007 1.00 47.50 184 THR A N 1
ATOM 1426 C CA . THR A 1 184 ? -25.780 -6.537 -33.310 1.00 47.50 184 THR A CA 1
ATOM 1427 C C . THR A 1 184 ? -26.982 -5.707 -33.734 1.00 47.50 184 THR A C 1
ATOM 1429 O O . THR A 1 184 ? -28.070 -5.882 -33.194 1.00 47.50 184 THR A O 1
ATOM 1432 N N . LEU A 1 185 ? -26.748 -4.706 -34.588 1.00 48.88 185 LEU A N 1
ATOM 1433 C CA . LEU A 1 185 ? -27.822 -4.173 -35.415 1.00 48.88 185 LEU A CA 1
ATOM 1434 C C . LEU A 1 185 ? -28.310 -5.359 -36.247 1.00 48.88 185 LEU A C 1
ATOM 1436 O O . LEU A 1 185 ? -27.550 -5.896 -37.053 1.00 48.88 185 LEU A O 1
ATOM 1440 N N . ASP A 1 186 ? -29.527 -5.804 -35.955 1.00 46.72 186 ASP A N 1
ATOM 1441 C CA . ASP A 1 186 ? -30.342 -6.517 -36.921 1.00 46.72 186 ASP A CA 1
ATOM 1442 C C . ASP A 1 186 ? -30.514 -5.556 -38.102 1.00 46.72 186 ASP A C 1
ATOM 1444 O O . ASP A 1 186 ? -31.312 -4.621 -38.042 1.00 46.72 186 ASP A O 1
ATOM 1448 N N . ASP A 1 187 ? -29.712 -5.742 -39.149 1.00 49.09 187 ASP A N 1
ATOM 1449 C CA . ASP A 1 187 ? -30.061 -5.262 -40.484 1.00 49.09 187 ASP A CA 1
ATOM 1450 C C . ASP A 1 187 ? -31.114 -6.232 -41.046 1.00 49.09 187 ASP A C 1
ATOM 1452 O O . ASP A 1 187 ? -30.851 -7.001 -41.967 1.00 49.09 187 ASP A O 1
ATOM 1456 N N . ASP A 1 188 ? -32.294 -6.215 -40.430 1.00 47.97 188 ASP A N 1
ATOM 1457 C CA . ASP A 1 188 ? -33.547 -6.643 -41.036 1.00 47.97 188 ASP A CA 1
ATOM 1458 C C . ASP A 1 188 ? -34.407 -5.379 -41.134 1.00 47.97 188 ASP A C 1
ATOM 1460 O O . ASP A 1 188 ? -34.951 -4.927 -40.130 1.00 47.97 188 ASP A O 1
ATOM 1464 N N . ASP A 1 189 ? -34.438 -4.759 -42.318 1.00 46.72 189 ASP A N 1
ATOM 1465 C CA . ASP A 1 189 ? -35.672 -4.275 -42.952 1.00 46.72 189 ASP A CA 1
ATOM 1466 C C . ASP A 1 189 ? -35.393 -3.667 -44.351 1.00 46.72 189 ASP A C 1
ATOM 1468 O O . ASP A 1 189 ? -34.557 -2.775 -44.508 1.00 46.72 189 ASP A O 1
ATOM 1472 N N . GLU A 1 190 ? -36.188 -4.159 -45.317 1.00 42.12 190 GLU A N 1
ATOM 1473 C CA . GLU A 1 190 ? -36.392 -3.814 -46.752 1.00 42.12 190 GLU A CA 1
ATOM 1474 C C . GLU A 1 190 ? -35.549 -4.495 -47.851 1.00 42.12 190 GLU A C 1
ATOM 1476 O O . GLU A 1 190 ? -34.404 -4.089 -48.150 1.00 42.12 190 GLU A O 1
#

Secondary structure (DSSP, 8-state):
-HHHHHHHHHHHHHHHHHTT--HHHHHHHTTS-HHHHHHHHTT-SPPPHHHHHHHHHHTT-------GGGHHHHHHHHHHHHTBPPHHHHHHHHHHHHHHHHHHHHH-TT-HHHHHHHHHHHHHHHS--BHHHHHHHHHHHHHHTT--GGGHHHHHHHHHHHHHHHHHHHT-S---TT---S--------

Sequence (190 aa):
MRYVLEEMGTTLKAARERQGL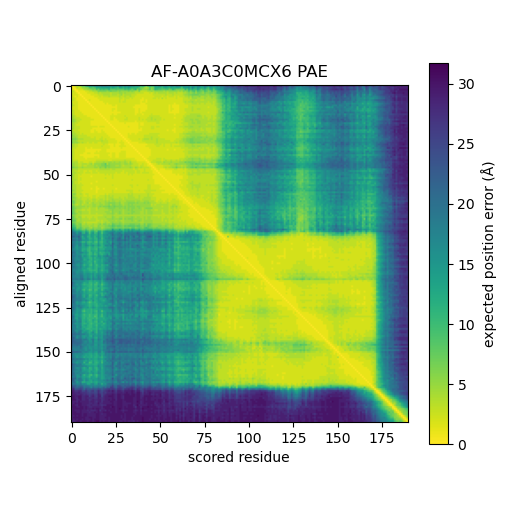SQRELADAAGTDQARISKIESGDIDLRLSSLMDLTRTLGLELVLADRRHLPAIEAILKELASDADPRQKSRVIRRIGENLQNLQRAHPDDRQLKQAMSALAVLNMARLTEAELALLEEASARLNNAKPEALDELRPRLETLIRLRNAKAHGAPDAPGQQPAYTLDDDDE

Radius of gyration: 24.78 Å; Cα contacts (8 Å, |Δi|>4): 156; chains: 1; bounding box: 64×34×75 Å

Mean predicted aligned error: 11.84 Å

Nearest PDB structures (foldseek):
  2b5a-assembly1_A  TM=9.516E-01  e=4.004E-03  [Bacillus] caldolyticus
  8ezt-assembly1_D-2  TM=9.039E-01  e=4.004E-03  Legionella pneumophila
  1y7y-assembly1_A  TM=9.414E-01  e=1.025E-02  Aeromonas hydrophila
  3f52-assembly1_E  TM=9.710E-01  e=2.496E-02  Corynebacterium glutamicum
  3f51-assembly1_A  TM=7.281E-01  e=2.496E-02  Corynebacterium glutamicum

Foldseek 3Di:
DLVVQQVQLCVLVVLCVVVVHDLQRLQVQLVHHSVVNVCSNRSVDDDDPVSVQSSCVSSVHHDDDDDPVCVVVVVVVVLQVVQFDDLVLQVVLLVLLLVLLVVLCVVVVPDPLSVLLNVLSVLSNVFGDGNVLSVLSVVLSVVSHVDDNVCVVVSSVSSVSSNVSSVCRVCPPPPDVDPDPPDPPPPDDD